Protein AF-A0A843YMY9-F1 (afdb_monomer_lite)

Secondary structure (DSSP, 8-state):
-------S------B-TTS-EEESS-EEEEE-S-EEE-TT--EEESS-EEEEESSEEEE-SEEEESS-EEEE-SEEEE-TT-EEEES-TT-TTS-EEEEEEEEEEEEESSEEEEEEEEEEEEEEEESSEEEEEEEEEEEEEEEEESTT-EEEEEEEEEEEEEEEEEEESS-EEEESSEEEEESSS-B-TTS-B-S-EEEEEEES-EEEESS-EEE-EEEEEEE--S-------S-------PPPHHHHTTSPPPPS---PPP-

Struc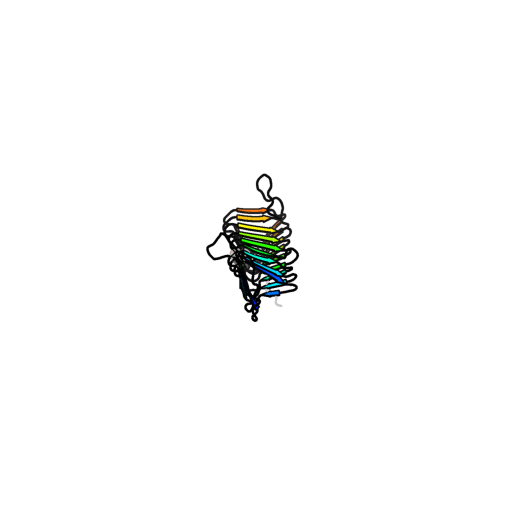ture (mmCIF, N/CA/C/O backbone):
data_AF-A0A843YMY9-F1
#
_entry.id   AF-A0A843YMY9-F1
#
loop_
_atom_site.group_PDB
_atom_site.id
_atom_site.type_symbol
_atom_site.label_atom_id
_atom_site.label_alt_id
_atom_site.label_comp_id
_atom_site.label_asym_id
_atom_site.label_entity_id
_atom_site.label_seq_id
_atom_site.pdbx_PDB_ins_code
_atom_site.Cartn_x
_atom_site.Cartn_y
_atom_site.Cartn_z
_atom_site.occupancy
_atom_site.B_iso_or_equiv
_atom_site.auth_seq_id
_atom_site.auth_comp_id
_atom_site.auth_asym_id
_atom_site.auth_atom_id
_atom_site.pdbx_PDB_model_num
ATOM 1 N N . MET A 1 1 ? 8.608 12.990 -56.773 1.00 38.66 1 MET A N 1
ATOM 2 C CA . MET A 1 1 ? 9.452 12.330 -55.754 1.00 38.66 1 MET A CA 1
ATOM 3 C C . MET A 1 1 ? 8.777 12.523 -54.405 1.00 38.66 1 MET A C 1
ATOM 5 O O . MET A 1 1 ? 8.625 13.659 -53.977 1.00 38.66 1 MET A O 1
ATOM 9 N N . ARG A 1 2 ? 8.245 11.454 -53.805 1.00 32.94 2 ARG A N 1
ATOM 10 C CA . ARG A 1 2 ? 7.581 11.507 -52.495 1.00 32.94 2 ARG A CA 1
ATOM 11 C C . ARG A 1 2 ? 8.643 11.351 -51.406 1.00 32.94 2 ARG A C 1
ATOM 13 O O . ARG A 1 2 ? 9.331 10.338 -51.383 1.00 32.94 2 ARG A O 1
ATOM 20 N N . HIS A 1 3 ? 8.766 12.352 -50.540 1.00 30.27 3 HIS A N 1
ATOM 21 C CA . HIS A 1 3 ? 9.520 12.253 -49.291 1.00 30.27 3 HIS A CA 1
ATOM 22 C C . HIS A 1 3 ? 8.844 11.221 -48.368 1.00 30.27 3 HIS A C 1
ATOM 24 O O . HIS A 1 3 ? 7.634 11.335 -48.153 1.00 30.27 3 HIS A O 1
ATOM 30 N N . PRO A 1 4 ? 9.569 10.248 -47.791 1.00 31.20 4 PRO A N 1
ATOM 31 C CA . PRO A 1 4 ? 9.046 9.466 -46.683 1.00 31.20 4 PRO A CA 1
ATOM 32 C C . PRO A 1 4 ? 9.066 10.339 -45.424 1.00 31.20 4 PRO A C 1
ATOM 34 O O . PRO A 1 4 ? 10.122 10.757 -44.956 1.00 31.20 4 PRO A O 1
ATOM 37 N N . GLN A 1 5 ? 7.883 10.644 -44.894 1.00 32.31 5 GLN A N 1
ATOM 38 C CA . GLN A 1 5 ? 7.718 11.200 -43.554 1.00 32.31 5 GLN A CA 1
ATOM 39 C C . GLN A 1 5 ? 8.015 10.097 -42.535 1.00 32.31 5 GLN A C 1
ATOM 41 O O . GLN A 1 5 ? 7.359 9.056 -42.537 1.00 32.31 5 GLN A O 1
ATOM 46 N N . ILE A 1 6 ? 9.009 10.316 -41.677 1.00 35.38 6 ILE A N 1
ATOM 47 C CA . ILE A 1 6 ? 9.280 9.448 -40.531 1.00 35.38 6 ILE A CA 1
ATOM 48 C C . ILE A 1 6 ? 8.332 9.885 -39.408 1.00 35.38 6 ILE A C 1
ATOM 50 O O . ILE A 1 6 ? 8.520 10.940 -38.807 1.00 35.38 6 ILE A O 1
ATOM 54 N N . SER A 1 7 ? 7.293 9.091 -39.139 1.00 29.67 7 SER A N 1
ATOM 55 C CA . SER A 1 7 ? 6.465 9.242 -37.936 1.00 29.67 7 SER A CA 1
ATOM 56 C C . SER A 1 7 ? 7.270 8.857 -36.686 1.00 29.67 7 SER A C 1
ATOM 58 O O . SER A 1 7 ? 7.851 7.769 -36.659 1.00 29.67 7 SER A O 1
ATOM 60 N N . PRO A 1 8 ? 7.287 9.675 -35.617 1.00 41.09 8 PRO A N 1
ATOM 61 C CA . PRO A 1 8 ? 7.957 9.318 -34.376 1.00 41.09 8 PRO A CA 1
ATOM 62 C C . PRO A 1 8 ? 7.009 8.478 -33.509 1.00 41.09 8 PRO A C 1
ATOM 64 O O . PRO A 1 8 ? 6.187 9.008 -32.769 1.00 41.09 8 PRO A O 1
ATOM 67 N N . THR A 1 9 ? 7.073 7.152 -33.626 1.00 40.56 9 THR A N 1
ATOM 68 C CA . THR A 1 9 ? 6.345 6.229 -32.720 1.00 40.56 9 THR A CA 1
ATOM 69 C C . THR A 1 9 ? 7.077 4.915 -32.449 1.00 40.56 9 THR A C 1
ATOM 71 O O . THR A 1 9 ? 6.509 4.007 -31.850 1.00 40.56 9 THR A O 1
ATOM 74 N N . LYS A 1 10 ? 8.348 4.784 -32.841 1.00 37.00 10 LYS A N 1
ATOM 75 C CA . LYS A 1 10 ? 9.094 3.539 -32.635 1.00 37.00 10 LYS A CA 1
ATOM 76 C C . LYS A 1 10 ? 9.887 3.590 -31.325 1.00 37.00 10 LYS A C 1
ATOM 78 O O . LYS A 1 10 ? 10.905 4.266 -31.243 1.00 37.00 10 LYS A O 1
ATOM 83 N N . LEU A 1 11 ? 9.384 2.872 -30.321 1.00 42.12 11 LEU A N 1
ATOM 84 C CA . LEU A 1 11 ? 10.071 2.515 -29.079 1.00 42.12 11 LEU A CA 1
ATOM 85 C C . LEU A 1 11 ? 11.316 1.675 -29.422 1.00 42.12 11 LEU A C 1
ATOM 87 O O . LEU A 1 11 ? 11.185 0.552 -29.910 1.00 42.12 11 LEU A O 1
ATOM 91 N N . SER A 1 12 ? 12.517 2.211 -29.213 1.00 43.19 12 SER A N 1
ATOM 92 C CA . SER A 1 12 ? 13.753 1.425 -29.198 1.00 43.19 12 SER A CA 1
ATOM 93 C C . SER A 1 12 ? 13.939 0.861 -27.789 1.00 43.19 12 SER A C 1
ATOM 95 O O . SER A 1 12 ? 14.360 1.579 -26.889 1.00 43.19 12 SER A O 1
ATOM 97 N N . ILE A 1 13 ? 13.579 -0.408 -27.577 1.00 47.00 13 ILE A N 1
ATOM 98 C CA . ILE A 1 13 ? 14.004 -1.149 -26.381 1.00 47.00 13 ILE A CA 1
ATOM 99 C C . ILE A 1 13 ? 15.426 -1.629 -26.668 1.00 47.00 13 ILE A C 1
ATOM 101 O O . ILE A 1 13 ? 15.623 -2.667 -27.298 1.00 47.00 13 ILE A O 1
ATOM 105 N N . GLU A 1 14 ? 16.421 -0.846 -26.269 1.00 44.31 14 GLU A N 1
ATOM 106 C CA . GLU A 1 14 ? 17.809 -1.300 -26.262 1.00 44.31 14 GLU A CA 1
ATOM 107 C C . GLU A 1 14 ? 18.055 -2.003 -24.929 1.00 44.31 14 GLU A C 1
ATOM 109 O O . GLU A 1 14 ? 18.177 -1.359 -23.892 1.00 44.31 14 GLU A O 1
ATOM 114 N N . ARG A 1 15 ? 18.076 -3.341 -24.939 1.00 45.94 15 ARG A N 1
ATOM 115 C CA . ARG A 1 15 ? 18.613 -4.102 -23.808 1.00 45.94 15 ARG A CA 1
ATOM 116 C C . ARG A 1 15 ? 20.125 -3.916 -23.828 1.00 45.94 15 ARG A C 1
ATOM 118 O O . ARG A 1 15 ? 20.801 -4.522 -24.663 1.00 45.94 15 ARG A O 1
ATOM 125 N N . LEU A 1 16 ? 20.636 -3.070 -22.942 1.00 52.75 16 LEU A N 1
ATOM 126 C CA . LEU A 1 16 ? 22.073 -2.889 -22.792 1.00 52.75 16 LEU A CA 1
ATOM 127 C C . LEU A 1 16 ? 22.685 -4.114 -22.077 1.00 52.75 16 LEU A C 1
ATOM 129 O O . LEU A 1 16 ? 21.979 -4.827 -21.354 1.00 52.75 16 LEU A O 1
ATOM 133 N N . PRO A 1 17 ? 23.979 -4.418 -22.300 1.00 45.84 17 PRO A N 1
ATOM 134 C CA . PRO A 1 17 ? 24.646 -5.598 -21.734 1.00 45.84 17 PRO A CA 1
ATOM 135 C C . PRO A 1 17 ? 24.668 -5.674 -20.197 1.00 45.84 17 PRO A C 1
ATOM 137 O O . PRO A 1 17 ? 25.047 -6.708 -19.656 1.00 45.84 17 PRO A O 1
ATOM 140 N N . ASP A 1 18 ? 24.267 -4.607 -19.509 1.00 57.84 18 ASP A N 1
ATOM 141 C CA . ASP A 1 18 ? 24.272 -4.438 -18.054 1.00 57.84 18 ASP A CA 1
ATOM 142 C C . ASP A 1 18 ? 22.884 -4.573 -17.397 1.00 57.84 18 ASP A C 1
ATOM 144 O O . ASP A 1 18 ? 22.768 -4.384 -16.194 1.00 57.84 18 ASP A O 1
ATOM 148 N N . GLY A 1 19 ? 21.832 -4.919 -18.152 1.00 64.19 19 GLY A N 1
ATOM 149 C CA . GLY A 1 19 ? 20.469 -5.007 -17.605 1.00 64.19 19 GLY A CA 1
ATOM 150 C C . GLY A 1 19 ? 19.714 -3.675 -17.590 1.00 64.19 19 GLY A C 1
ATOM 151 O O . GLY A 1 19 ? 18.630 -3.592 -17.014 1.00 64.19 19 GLY A O 1
ATOM 152 N N . THR A 1 20 ? 20.240 -2.647 -18.259 1.00 74.81 20 THR A N 1
ATOM 153 C CA . THR A 1 20 ? 19.557 -1.361 -18.410 1.00 74.81 20 THR A CA 1
ATOM 154 C C . THR A 1 20 ? 18.494 -1.413 -19.512 1.00 74.81 20 THR A C 1
ATOM 156 O O . THR A 1 20 ? 18.747 -1.857 -20.636 1.00 74.81 20 THR A O 1
ATOM 159 N N . ILE A 1 21 ? 17.300 -0.908 -19.196 1.00 78.25 21 ILE A N 1
ATOM 160 C CA . ILE A 1 21 ? 16.205 -0.628 -20.126 1.00 78.25 21 ILE A CA 1
ATOM 161 C C . ILE A 1 21 ? 15.857 0.858 -19.998 1.00 78.25 21 ILE A C 1
ATOM 163 O O . ILE A 1 21 ? 15.358 1.302 -18.963 1.00 78.25 21 ILE A O 1
ATOM 167 N N . VAL A 1 22 ? 16.085 1.625 -21.067 1.00 76.44 22 VAL A N 1
ATOM 168 C CA . VAL A 1 22 ? 15.730 3.051 -21.136 1.00 76.44 22 VAL A CA 1
ATOM 169 C C . VAL A 1 22 ? 14.620 3.261 -22.155 1.00 76.44 22 VAL A C 1
ATOM 171 O O . VAL A 1 22 ? 14.787 2.996 -23.344 1.00 76.44 22 VAL A O 1
ATOM 174 N N . ALA A 1 23 ? 13.490 3.795 -21.703 1.00 78.19 23 ALA A N 1
ATOM 175 C CA . ALA A 1 23 ? 12.418 4.254 -22.566 1.00 78.19 23 ALA A CA 1
ATOM 176 C C . ALA A 1 23 ? 12.403 5.786 -22.624 1.00 78.19 23 ALA A C 1
ATOM 178 O O . ALA A 1 23 ? 12.085 6.466 -21.648 1.00 78.19 23 ALA A O 1
ATOM 179 N N . GLY A 1 24 ? 12.667 6.344 -23.812 1.00 77.25 24 GLY A N 1
ATOM 180 C CA . GLY A 1 24 ? 12.707 7.798 -24.025 1.00 77.25 24 GLY A CA 1
ATOM 181 C C . GLY A 1 24 ? 11.391 8.535 -23.728 1.00 77.25 24 GLY A C 1
ATOM 182 O O . GLY A 1 24 ? 11.395 9.761 -23.620 1.00 77.25 24 GLY A O 1
ATOM 183 N N . ARG A 1 25 ? 10.273 7.807 -23.575 1.00 86.75 25 ARG A N 1
ATOM 184 C CA . ARG A 1 25 ? 8.968 8.344 -23.164 1.00 86.75 25 ARG A CA 1
ATOM 185 C C . ARG A 1 25 ? 8.199 7.358 -22.285 1.00 86.75 25 ARG A C 1
ATOM 187 O O . ARG A 1 25 ? 8.191 7.527 -21.076 1.00 86.75 25 ARG A O 1
ATOM 194 N N . ASP A 1 26 ? 7.580 6.337 -22.872 1.00 91.00 26 ASP A N 1
ATOM 195 C CA . ASP A 1 26 ? 6.834 5.315 -22.130 1.00 91.00 26 ASP A CA 1
ATOM 196 C C . ASP A 1 26 ? 7.543 3.962 -22.244 1.00 91.00 26 ASP A C 1
ATOM 198 O O . ASP A 1 26 ? 7.914 3.562 -23.348 1.00 91.00 26 ASP A O 1
ATOM 202 N N . GLY A 1 27 ? 7.724 3.264 -21.126 1.00 90.88 27 GLY A N 1
ATOM 203 C CA . GLY A 1 27 ? 8.271 1.913 -21.063 1.00 90.88 27 GLY A CA 1
ATOM 204 C C . GLY A 1 27 ? 7.168 0.889 -20.822 1.00 90.88 27 GLY A C 1
ATOM 205 O O . GLY A 1 27 ? 6.363 1.042 -19.906 1.00 90.88 27 GLY A O 1
ATOM 206 N N . ASN A 1 28 ? 7.135 -0.171 -21.625 1.00 92.19 28 ASN A N 1
ATOM 207 C CA . ASN A 1 28 ? 6.291 -1.336 -21.386 1.00 92.19 28 ASN A CA 1
ATOM 208 C C . ASN A 1 28 ? 7.172 -2.586 -21.420 1.00 92.19 28 ASN A C 1
ATOM 210 O O . ASN A 1 28 ? 7.826 -2.855 -22.427 1.00 92.19 28 ASN A O 1
ATOM 214 N N . ILE A 1 29 ? 7.218 -3.304 -20.303 1.00 91.50 29 ILE A N 1
ATOM 215 C CA . ILE A 1 29 ? 8.040 -4.493 -20.109 1.00 91.50 29 ILE A CA 1
ATOM 216 C C . ILE A 1 29 ? 7.110 -5.618 -19.669 1.00 91.50 29 ILE A C 1
ATOM 218 O O . ILE A 1 29 ? 6.355 -5.468 -18.708 1.00 91.50 29 ILE A O 1
ATOM 222 N N . SER A 1 30 ? 7.176 -6.746 -20.371 1.00 92.62 30 SER A N 1
ATOM 223 C CA . SER A 1 30 ? 6.452 -7.966 -20.031 1.00 92.62 30 SER A CA 1
ATOM 224 C C . SER A 1 30 ? 7.442 -9.120 -19.938 1.00 92.62 30 SER A C 1
ATOM 226 O O . SER A 1 30 ? 8.191 -9.383 -20.880 1.00 92.62 30 SER A O 1
ATOM 228 N N . LEU A 1 31 ? 7.463 -9.769 -18.780 1.00 90.38 31 LEU A N 1
ATOM 229 C CA . LEU A 1 31 ? 8.342 -10.873 -18.428 1.00 90.38 31 LEU A CA 1
ATOM 230 C C . LEU A 1 31 ? 7.496 -12.114 -18.131 1.00 90.38 31 LEU A C 1
ATOM 232 O O . LEU A 1 31 ? 6.321 -12.016 -17.778 1.00 90.38 31 LEU A O 1
ATOM 236 N N . GLN A 1 32 ? 8.099 -13.284 -18.300 1.00 90.75 32 GLN A N 1
ATOM 237 C CA . GLN A 1 32 ? 7.503 -14.557 -17.907 1.00 90.75 32 GLN A CA 1
ATOM 238 C C . GLN A 1 32 ? 8.244 -15.091 -16.689 1.00 90.75 32 GLN A C 1
ATOM 240 O O . GLN A 1 32 ? 9.467 -14.970 -16.622 1.00 90.75 32 GLN A O 1
ATOM 245 N N . GLY A 1 33 ? 7.514 -15.729 -15.784 1.00 93.00 33 GLY A N 1
ATOM 246 C CA . GLY A 1 33 ? 8.065 -16.284 -14.557 1.00 93.00 33 GLY A CA 1
ATOM 247 C C . GLY A 1 33 ? 8.115 -15.282 -13.407 1.00 93.00 33 GLY A C 1
ATOM 248 O O . GLY A 1 33 ? 7.453 -14.236 -13.417 1.00 93.00 33 GLY A O 1
ATOM 249 N N . ASP A 1 34 ? 8.934 -15.616 -12.418 1.00 93.38 34 ASP A N 1
ATOM 250 C CA . ASP A 1 34 ? 9.345 -14.696 -11.367 1.00 93.38 34 ASP A CA 1
ATOM 251 C C . ASP A 1 34 ? 10.377 -13.692 -11.905 1.00 93.38 34 ASP A C 1
ATOM 253 O O . ASP A 1 34 ? 11.209 -14.019 -12.757 1.00 93.38 34 ASP A O 1
ATOM 257 N N . TYR A 1 35 ? 10.362 -12.470 -11.376 1.00 94.69 35 TYR A N 1
ATOM 258 C CA . TYR A 1 35 ? 11.360 -11.448 -11.682 1.00 94.69 35 TYR A CA 1
ATOM 259 C C . TYR A 1 35 ? 11.786 -10.705 -10.417 1.00 94.69 35 TYR A C 1
ATOM 261 O O . TYR A 1 35 ? 10.947 -10.227 -9.653 1.00 94.69 35 TYR A O 1
ATOM 269 N N . THR A 1 36 ? 13.097 -10.567 -10.231 1.00 94.88 36 THR A N 1
ATOM 270 C CA . THR A 1 36 ? 13.681 -9.732 -9.180 1.00 94.88 36 THR A CA 1
ATOM 271 C C . THR A 1 36 ? 14.227 -8.457 -9.804 1.00 94.88 36 THR A C 1
ATOM 273 O O . THR A 1 36 ? 15.133 -8.513 -10.634 1.00 94.88 36 THR A O 1
ATOM 276 N N . TYR A 1 37 ? 13.682 -7.317 -9.391 1.00 93.62 37 TYR A N 1
ATOM 277 C CA . TYR A 1 37 ? 14.242 -6.005 -9.674 1.00 93.62 37 TYR A CA 1
ATOM 278 C C . TYR A 1 37 ? 15.119 -5.574 -8.495 1.00 93.62 37 TYR A C 1
ATOM 280 O O . TYR A 1 37 ? 14.628 -5.362 -7.384 1.00 93.62 37 TYR A O 1
ATOM 288 N N . ASP A 1 38 ? 16.418 -5.457 -8.747 1.00 91.81 38 ASP A N 1
ATOM 289 C CA . ASP A 1 38 ? 17.425 -5.018 -7.781 1.00 91.81 38 ASP A CA 1
ATOM 290 C C . ASP A 1 38 ? 18.170 -3.767 -8.277 1.00 91.81 38 ASP A C 1
ATOM 292 O O . ASP A 1 38 ? 17.935 -3.280 -9.380 1.00 91.81 38 ASP A O 1
ATOM 296 N N . ALA A 1 39 ? 19.095 -3.243 -7.470 1.00 86.06 39 ALA A N 1
ATOM 297 C CA . ALA A 1 39 ? 19.843 -2.027 -7.795 1.00 86.06 39 ALA A CA 1
ATOM 298 C C . ALA A 1 39 ? 20.806 -2.177 -8.991 1.00 86.06 39 ALA A C 1
ATOM 300 O O . ALA A 1 39 ? 21.299 -1.173 -9.502 1.00 86.06 39 ALA A O 1
ATOM 301 N N . GLY A 1 40 ? 21.099 -3.408 -9.423 1.00 82.81 40 GLY A N 1
ATOM 302 C CA . GLY A 1 40 ? 21.858 -3.687 -10.641 1.00 82.81 40 GLY A CA 1
ATOM 303 C C . GLY A 1 40 ? 21.007 -3.594 -11.908 1.00 82.81 40 GLY A C 1
ATOM 304 O O . GLY A 1 40 ? 21.559 -3.482 -12.997 1.00 82.81 40 GLY A O 1
ATOM 305 N N . ASN A 1 41 ? 19.678 -3.599 -11.780 1.00 81.56 41 ASN A N 1
ATOM 306 C CA . ASN A 1 41 ? 18.756 -3.385 -12.885 1.00 81.56 41 ASN A CA 1
ATOM 307 C C . ASN A 1 41 ? 18.386 -1.896 -12.956 1.00 81.56 41 ASN A C 1
ATOM 309 O O . ASN A 1 41 ? 17.846 -1.337 -12.005 1.00 81.56 41 ASN A O 1
ATOM 313 N N . GLN A 1 42 ? 18.619 -1.247 -14.098 1.00 81.25 42 GLN A N 1
ATOM 314 C CA . GLN A 1 42 ? 18.093 0.097 -14.347 1.00 81.25 42 GLN A CA 1
ATOM 315 C C . GLN A 1 42 ? 16.933 0.038 -15.332 1.00 81.25 42 GLN A C 1
ATOM 317 O O . GLN A 1 42 ? 17.137 -0.095 -16.535 1.00 81.25 42 GLN A O 1
ATOM 322 N N . ILE A 1 43 ? 15.707 0.197 -14.837 1.00 84.38 43 ILE A N 1
ATOM 323 C CA . ILE A 1 43 ? 14.540 0.431 -15.691 1.00 84.38 43 ILE A CA 1
ATOM 324 C C . ILE A 1 43 ? 14.151 1.898 -15.559 1.00 84.38 43 ILE A C 1
ATOM 326 O O . ILE A 1 43 ? 13.745 2.348 -14.492 1.00 84.38 43 ILE A O 1
ATOM 330 N N . THR A 1 44 ? 14.254 2.648 -16.653 1.00 76.12 44 THR A N 1
ATOM 331 C CA . THR A 1 44 ? 13.890 4.068 -16.685 1.00 76.12 44 THR A CA 1
ATOM 332 C C . THR A 1 44 ? 12.867 4.340 -17.779 1.00 76.12 44 THR A C 1
ATOM 334 O O . THR A 1 44 ? 12.994 3.882 -18.916 1.00 76.12 44 THR A O 1
ATOM 337 N N . ALA A 1 45 ? 11.836 5.111 -17.439 1.00 83.38 45 ALA A N 1
ATOM 338 C CA . ALA A 1 45 ? 10.906 5.687 -18.399 1.00 83.38 45 ALA A CA 1
ATOM 339 C C . ALA A 1 45 ? 10.716 7.172 -18.082 1.00 83.38 45 ALA A C 1
ATOM 341 O O . ALA A 1 45 ? 10.373 7.536 -16.957 1.00 83.38 45 ALA A O 1
ATOM 342 N N . ASN A 1 46 ? 10.897 8.029 -19.088 1.00 83.06 46 ASN A N 1
ATOM 343 C CA . ASN A 1 46 ? 10.786 9.485 -18.919 1.00 83.06 46 ASN A CA 1
ATOM 344 C C . ASN A 1 46 ? 9.347 9.975 -18.670 1.00 83.06 46 ASN A C 1
ATOM 346 O O . ASN A 1 46 ? 9.130 11.159 -18.421 1.00 83.06 46 ASN A O 1
ATOM 350 N N . ARG A 1 47 ? 8.351 9.091 -18.781 1.00 90.75 47 ARG A N 1
ATOM 351 C CA . ARG A 1 47 ? 6.944 9.356 -18.488 1.00 90.75 47 ARG A CA 1
ATOM 352 C C . ARG A 1 47 ? 6.304 8.144 -17.819 1.00 90.75 47 ARG A C 1
ATOM 354 O O . ARG A 1 47 ? 6.370 8.042 -16.604 1.00 90.75 47 ARG A O 1
ATOM 361 N N . ASN A 1 48 ? 5.694 7.224 -18.561 1.00 94.81 48 ASN A N 1
ATOM 362 C CA . ASN A 1 48 ? 4.970 6.111 -17.945 1.00 94.81 48 ASN A CA 1
ATOM 363 C C . ASN A 1 48 ? 5.778 4.816 -17.993 1.00 94.81 48 ASN A C 1
ATOM 365 O O . ASN A 1 48 ? 6.356 4.502 -19.029 1.00 94.81 48 ASN A O 1
ATOM 369 N N . LEU A 1 49 ? 5.759 4.037 -16.914 1.00 95.25 49 LEU A N 1
ATOM 370 C CA . LEU A 1 49 ? 6.321 2.690 -16.878 1.00 95.25 49 LEU A CA 1
ATOM 371 C C . LEU A 1 49 ? 5.224 1.671 -16.583 1.00 95.25 49 LEU A C 1
ATOM 373 O O . LEU A 1 49 ? 4.452 1.817 -15.640 1.00 95.25 49 LEU A O 1
ATOM 377 N N . THR A 1 50 ? 5.177 0.608 -17.373 1.00 96.75 50 THR A N 1
ATOM 378 C CA . THR A 1 50 ? 4.435 -0.608 -17.055 1.00 96.75 50 THR A CA 1
ATOM 379 C C . THR A 1 50 ? 5.406 -1.775 -16.997 1.00 96.75 50 THR A C 1
ATOM 381 O O . THR A 1 50 ? 6.014 -2.112 -18.012 1.00 96.75 50 THR A O 1
ATOM 384 N N . LEU A 1 51 ? 5.528 -2.397 -15.827 1.00 95.88 51 LEU A N 1
ATOM 385 C CA . LEU A 1 51 ? 6.293 -3.621 -15.612 1.00 95.88 51 LEU A CA 1
ATOM 386 C C . LEU A 1 51 ? 5.320 -4.749 -15.277 1.00 95.88 51 LEU A C 1
ATOM 388 O O . LEU A 1 51 ? 4.586 -4.678 -14.295 1.00 95.88 51 LEU A O 1
ATOM 392 N N . SER A 1 52 ? 5.286 -5.771 -16.122 1.00 95.94 52 SER A N 1
ATOM 393 C CA . SER A 1 52 ? 4.410 -6.927 -15.951 1.00 95.94 52 SER A CA 1
ATOM 394 C C . SER A 1 52 ? 5.228 -8.207 -15.893 1.00 95.94 52 SER A C 1
ATOM 396 O O . SER A 1 52 ? 6.106 -8.405 -16.730 1.00 95.94 52 SER A O 1
ATOM 398 N N . THR A 1 53 ? 4.913 -9.088 -14.953 1.00 93.94 53 THR A N 1
ATOM 399 C CA . THR A 1 53 ? 5.443 -10.453 -14.894 1.00 93.94 53 THR A CA 1
ATOM 400 C C . THR A 1 53 ? 4.300 -11.443 -14.692 1.00 93.94 53 THR A C 1
ATOM 402 O O . THR A 1 53 ? 3.246 -11.058 -14.185 1.00 93.94 53 THR A O 1
ATOM 405 N N . THR A 1 54 ? 4.446 -12.694 -15.129 1.00 93.56 54 THR A N 1
ATOM 406 C CA . THR A 1 54 ? 3.355 -13.678 -14.987 1.00 93.56 54 THR A CA 1
ATOM 407 C C . THR A 1 54 ? 3.244 -14.238 -13.572 1.00 93.56 54 THR A C 1
ATOM 409 O O . THR A 1 54 ? 2.128 -14.530 -13.157 1.00 93.56 54 THR A O 1
ATOM 412 N N . ASP A 1 55 ? 4.361 -14.333 -12.837 1.00 96.62 55 ASP A N 1
ATOM 413 C CA . ASP A 1 55 ? 4.402 -14.873 -11.472 1.00 96.62 55 ASP A CA 1
ATOM 414 C C . ASP A 1 55 ? 4.762 -13.778 -10.449 1.00 96.62 55 ASP A C 1
ATOM 416 O O . ASP A 1 55 ? 4.059 -12.768 -10.371 1.00 96.62 55 ASP A O 1
ATOM 420 N N . THR A 1 56 ? 5.805 -13.942 -9.631 1.00 98.19 56 THR A N 1
ATOM 421 C CA . THR A 1 56 ? 6.144 -12.996 -8.556 1.00 98.19 56 THR A CA 1
ATOM 422 C C . THR A 1 56 ? 7.090 -11.900 -9.038 1.00 98.19 56 THR A C 1
ATOM 424 O O . THR A 1 56 ? 8.173 -12.184 -9.545 1.00 98.19 56 THR A O 1
ATOM 427 N N . LEU A 1 57 ? 6.736 -10.635 -8.803 1.00 98.31 57 LEU A N 1
ATOM 428 C CA . LEU A 1 57 ? 7.681 -9.520 -8.866 1.00 98.31 57 LEU A CA 1
ATOM 429 C C . LEU A 1 57 ? 8.259 -9.264 -7.472 1.00 98.31 57 LEU A C 1
ATOM 431 O O . LEU A 1 57 ? 7.517 -8.900 -6.562 1.00 98.31 57 LEU A O 1
ATOM 435 N N . THR A 1 58 ? 9.575 -9.379 -7.322 1.00 98.44 58 THR A N 1
ATOM 436 C CA . THR A 1 58 ? 10.292 -8.982 -6.104 1.00 98.44 58 THR A CA 1
ATOM 437 C C . THR A 1 58 ? 11.089 -7.712 -6.372 1.00 98.44 58 THR A C 1
ATOM 439 O O . THR A 1 58 ? 12.036 -7.726 -7.147 1.00 98.44 58 THR A O 1
ATOM 442 N N . ASN A 1 59 ? 10.715 -6.611 -5.730 1.00 98.12 59 ASN A N 1
ATOM 443 C CA . ASN A 1 59 ? 11.453 -5.356 -5.754 1.00 98.12 59 ASN A CA 1
ATOM 444 C C . ASN A 1 59 ? 12.338 -5.246 -4.507 1.00 98.12 59 ASN A C 1
ATOM 446 O O . ASN A 1 59 ? 11.834 -5.294 -3.383 1.00 98.12 59 ASN A O 1
ATOM 450 N N . THR A 1 60 ? 13.644 -5.069 -4.700 1.00 97.75 60 THR A N 1
ATOM 451 C CA . THR A 1 60 ? 14.619 -4.823 -3.624 1.00 97.75 60 THR A CA 1
ATOM 452 C C . THR A 1 60 ? 15.359 -3.493 -3.793 1.00 97.75 60 THR A C 1
ATOM 454 O O . THR A 1 60 ? 16.400 -3.292 -3.170 1.00 97.75 60 THR A O 1
ATOM 457 N N . ALA A 1 61 ? 14.872 -2.608 -4.666 1.00 95.88 61 ALA A N 1
ATOM 458 C CA . ALA A 1 61 ? 15.477 -1.312 -4.969 1.00 95.88 61 ALA A CA 1
ATOM 459 C C . ALA A 1 61 ? 14.398 -0.244 -5.233 1.00 95.88 61 ALA A C 1
ATOM 461 O O . ALA A 1 61 ? 13.227 -0.434 -4.913 1.00 95.88 61 ALA A O 1
ATOM 462 N N . THR A 1 62 ? 14.783 0.898 -5.802 1.00 95.00 62 THR A N 1
ATOM 463 C CA . THR A 1 62 ? 13.838 1.935 -6.236 1.00 95.00 62 THR A CA 1
ATOM 464 C C . THR A 1 62 ? 13.373 1.653 -7.666 1.00 95.00 62 THR A C 1
ATOM 466 O O . THR A 1 62 ? 14.112 1.862 -8.632 1.00 95.00 62 THR A O 1
ATOM 469 N N . LEU A 1 63 ? 12.136 1.180 -7.808 1.00 94.94 63 LEU A N 1
ATOM 470 C CA . LEU A 1 63 ? 11.421 1.065 -9.075 1.00 94.94 63 LEU A CA 1
ATOM 471 C C . LEU A 1 63 ? 10.549 2.311 -9.252 1.00 94.94 63 LEU A C 1
ATOM 473 O O . LEU A 1 63 ? 9.547 2.472 -8.553 1.00 94.94 63 LEU A O 1
ATOM 477 N N . ALA A 1 64 ? 10.923 3.195 -10.180 1.00 92.50 64 ALA A N 1
ATOM 478 C CA . ALA A 1 64 ? 10.270 4.493 -10.326 1.00 92.50 64 ALA A CA 1
ATOM 479 C C . ALA A 1 64 ? 9.946 4.883 -11.774 1.00 92.50 64 ALA A C 1
ATOM 481 O O . ALA A 1 64 ? 10.604 4.456 -12.723 1.00 92.50 64 ALA A O 1
ATOM 482 N N . ALA A 1 65 ? 8.940 5.747 -11.932 1.00 93.00 65 ALA A N 1
ATOM 483 C CA . ALA A 1 65 ? 8.603 6.406 -13.194 1.00 93.00 65 ALA A CA 1
ATOM 484 C C . ALA A 1 65 ? 8.335 7.900 -12.974 1.00 93.00 65 ALA A C 1
ATOM 486 O O . ALA A 1 65 ? 7.684 8.269 -12.001 1.00 93.00 65 ALA A O 1
ATOM 487 N N . ALA A 1 66 ? 8.773 8.760 -13.899 1.00 91.81 66 ALA A N 1
ATOM 488 C CA . ALA A 1 66 ? 8.569 10.209 -13.772 1.00 91.81 66 ALA A CA 1
ATOM 489 C C . ALA A 1 66 ? 7.086 10.631 -13.879 1.00 91.81 66 ALA A C 1
ATOM 491 O O . ALA A 1 66 ? 6.693 11.668 -13.357 1.00 91.81 66 ALA A O 1
ATOM 492 N N . GLY A 1 67 ? 6.274 9.845 -14.587 1.00 94.56 67 GLY A N 1
ATOM 493 C CA . GLY A 1 67 ? 4.828 9.989 -14.742 1.00 94.56 67 GLY A CA 1
ATOM 494 C C . GLY A 1 67 ? 4.090 8.925 -13.936 1.00 94.56 67 GLY A C 1
ATOM 495 O O . GLY A 1 67 ? 4.151 8.941 -12.717 1.00 94.56 67 GLY A O 1
ATOM 496 N N . ASN A 1 68 ? 3.376 8.009 -14.596 1.00 96.44 68 ASN A N 1
ATOM 497 C CA . ASN A 1 68 ? 2.655 6.922 -13.921 1.00 96.44 68 ASN A CA 1
ATOM 498 C C . ASN A 1 68 ? 3.469 5.623 -13.907 1.00 96.44 68 ASN A C 1
ATOM 500 O O . ASN A 1 68 ? 4.103 5.273 -14.905 1.00 96.44 68 ASN A O 1
ATOM 504 N N . LEU A 1 69 ? 3.374 4.865 -12.815 1.00 97.69 69 LEU A N 1
ATOM 505 C CA . LEU A 1 69 ? 3.936 3.522 -12.693 1.00 97.69 69 LEU A CA 1
ATOM 506 C C . LEU A 1 69 ? 2.809 2.499 -12.559 1.00 97.69 69 LEU A C 1
ATOM 508 O O . LEU A 1 69 ? 1.898 2.653 -11.752 1.00 97.69 69 LEU A O 1
ATOM 512 N N . THR A 1 70 ? 2.868 1.430 -13.344 1.00 98.62 70 THR A N 1
ATOM 513 C CA . THR A 1 70 ? 1.981 0.273 -13.213 1.00 98.62 70 THR A CA 1
ATOM 514 C C . THR A 1 70 ? 2.798 -1.002 -13.086 1.00 98.62 70 THR A C 1
ATOM 516 O O . THR A 1 70 ? 3.633 -1.303 -13.938 1.00 98.62 70 THR A O 1
ATOM 519 N N . VAL A 1 71 ? 2.521 -1.764 -12.037 1.00 98.56 71 VAL A N 1
ATOM 520 C CA . VAL A 1 71 ? 3.075 -3.089 -11.776 1.00 98.56 71 VAL A CA 1
ATOM 521 C C . VAL A 1 71 ? 1.952 -4.113 -11.896 1.00 98.56 71 VAL A C 1
ATOM 523 O O . VAL A 1 71 ? 0.924 -3.966 -11.237 1.00 98.56 71 VAL A O 1
ATOM 526 N N . ASN A 1 72 ? 2.149 -5.153 -12.706 1.00 98.62 72 ASN A N 1
ATOM 527 C CA . ASN A 1 72 ? 1.239 -6.299 -12.790 1.00 98.62 72 ASN A CA 1
ATOM 528 C C . ASN A 1 72 ? 2.011 -7.591 -12.514 1.00 98.62 72 ASN A C 1
ATOM 530 O O . ASN A 1 72 ? 3.018 -7.855 -13.169 1.00 98.62 72 ASN A O 1
ATOM 534 N N . ALA A 1 73 ? 1.544 -8.398 -11.572 1.00 98.38 73 ALA A N 1
ATOM 535 C CA . ALA A 1 73 ? 2.155 -9.680 -11.236 1.00 98.38 73 ALA A CA 1
ATOM 536 C C . ALA A 1 73 ? 1.109 -10.619 -10.623 1.00 98.38 73 ALA A C 1
ATOM 538 O O . ALA A 1 73 ? 0.051 -10.161 -10.195 1.00 98.38 73 ALA A O 1
ATOM 539 N N . ALA A 1 74 ? 1.385 -11.920 -10.529 1.00 98.25 74 ALA A N 1
ATOM 540 C CA . ALA A 1 74 ? 0.577 -12.798 -9.682 1.00 98.25 74 ALA A CA 1
ATOM 541 C C . ALA A 1 74 ? 0.773 -12.451 -8.199 1.00 98.25 74 ALA A C 1
ATOM 543 O O . ALA A 1 74 ? -0.191 -12.438 -7.439 1.00 98.25 74 ALA A O 1
ATOM 544 N N . ASN A 1 75 ? 2.008 -12.126 -7.804 1.00 98.81 75 ASN A N 1
ATOM 545 C CA . ASN A 1 75 ? 2.353 -11.626 -6.474 1.00 98.81 75 ASN A CA 1
ATOM 546 C C . ASN A 1 75 ? 3.347 -10.468 -6.588 1.00 98.81 75 ASN A C 1
ATOM 548 O O . ASN A 1 75 ? 4.207 -10.470 -7.466 1.00 98.81 75 ASN A O 1
ATOM 552 N N . VAL A 1 76 ? 3.279 -9.507 -5.670 1.00 98.88 76 VAL A N 1
ATOM 553 C CA . VAL A 1 76 ? 4.251 -8.412 -5.575 1.00 98.88 76 VAL A CA 1
ATOM 554 C C . VAL A 1 76 ? 4.861 -8.402 -4.184 1.00 98.88 76 VAL A C 1
ATOM 556 O O . VAL A 1 76 ? 4.148 -8.339 -3.185 1.00 98.88 76 VAL A O 1
ATOM 559 N N . VAL A 1 77 ? 6.187 -8.428 -4.124 1.00 98.94 77 VAL A N 1
ATOM 560 C CA . VAL A 1 77 ? 6.967 -8.254 -2.902 1.00 98.94 77 VAL A CA 1
ATOM 561 C C . VAL A 1 77 ? 7.770 -6.971 -3.039 1.00 98.94 77 VAL A C 1
ATOM 563 O O . VAL A 1 77 ? 8.629 -6.870 -3.908 1.00 98.94 77 VAL A O 1
ATOM 566 N N . ASN A 1 78 ? 7.507 -5.996 -2.176 1.00 98.81 78 ASN A N 1
ATOM 567 C CA . ASN A 1 78 ? 8.336 -4.807 -2.029 1.00 98.81 78 ASN A CA 1
ATOM 568 C C . ASN A 1 78 ? 9.128 -4.926 -0.726 1.00 98.81 78 ASN A C 1
ATOM 570 O O . ASN A 1 78 ? 8.558 -4.812 0.364 1.00 98.81 78 ASN A O 1
ATOM 574 N N . ALA A 1 79 ? 10.417 -5.244 -0.837 1.00 98.81 79 ALA A N 1
ATOM 575 C CA . ALA A 1 79 ? 11.265 -5.556 0.306 1.00 98.81 79 ALA A CA 1
ATOM 576 C C . ALA A 1 79 ? 11.525 -4.328 1.194 1.00 98.81 79 ALA A C 1
ATOM 578 O O . ALA A 1 79 ? 11.338 -3.184 0.786 1.00 98.81 79 ALA A O 1
ATOM 579 N N . ALA A 1 80 ? 11.988 -4.562 2.423 1.00 98.50 80 ALA A N 1
ATOM 580 C CA . ALA A 1 80 ? 12.406 -3.476 3.305 1.00 98.50 80 ALA A CA 1
ATOM 581 C C . ALA A 1 80 ? 13.524 -2.644 2.648 1.00 98.50 80 ALA A C 1
ATOM 583 O O . ALA A 1 80 ? 14.486 -3.201 2.121 1.00 98.50 80 ALA A O 1
ATOM 584 N N . GLY A 1 81 ? 13.384 -1.316 2.678 1.00 97.62 81 GLY A N 1
ATOM 585 C CA . GLY A 1 81 ? 14.302 -0.384 2.011 1.00 97.62 81 GLY A CA 1
ATOM 586 C C . GLY A 1 81 ? 14.118 -0.257 0.493 1.00 97.62 81 GLY A C 1
ATOM 587 O O . GLY A 1 81 ? 14.882 0.472 -0.132 1.00 97.62 81 GLY A O 1
ATOM 588 N N . ALA A 1 82 ? 13.136 -0.946 -0.095 1.00 98.25 82 ALA A N 1
ATOM 589 C CA . ALA A 1 82 ? 12.779 -0.822 -1.503 1.00 98.25 82 ALA A CA 1
ATOM 590 C C . ALA A 1 82 ? 11.593 0.136 -1.698 1.00 98.25 82 ALA A C 1
ATOM 592 O O . ALA A 1 82 ? 10.679 0.194 -0.868 1.00 98.25 82 ALA A O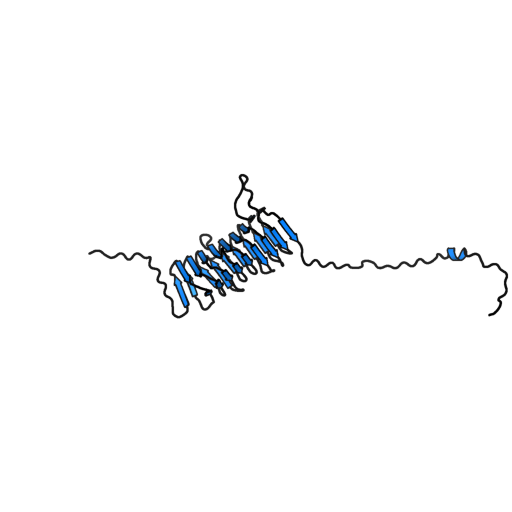 1
ATOM 593 N N . ASP A 1 83 ? 11.586 0.834 -2.832 1.00 97.56 83 ASP A N 1
ATOM 594 C CA . ASP A 1 83 ? 10.563 1.818 -3.176 1.00 97.56 83 ASP A CA 1
ATOM 595 C C . ASP A 1 83 ? 9.881 1.450 -4.495 1.00 97.56 83 ASP A C 1
ATOM 597 O O . ASP A 1 83 ? 10.545 1.139 -5.485 1.00 97.56 83 ASP A O 1
ATOM 601 N N . ILE A 1 84 ? 8.554 1.542 -4.527 1.00 98.12 84 ILE A N 1
ATOM 602 C CA . ILE A 1 84 ? 7.755 1.568 -5.757 1.00 98.12 84 ILE A CA 1
ATOM 603 C C . ILE A 1 84 ? 7.112 2.950 -5.823 1.00 98.12 84 ILE A C 1
ATOM 605 O O . ILE A 1 84 ? 6.172 3.237 -5.080 1.00 98.12 84 ILE A O 1
ATOM 609 N N . ALA A 1 85 ? 7.629 3.811 -6.694 1.00 96.06 85 ALA A N 1
ATOM 610 C CA . ALA A 1 85 ? 7.302 5.232 -6.685 1.00 96.06 85 ALA A CA 1
ATOM 611 C C . ALA A 1 85 ? 6.912 5.753 -8.070 1.00 96.06 85 ALA A C 1
ATOM 613 O O . ALA A 1 85 ? 7.360 5.254 -9.103 1.00 96.06 85 ALA A O 1
ATOM 614 N N . SER A 1 86 ? 6.096 6.800 -8.116 1.00 96.00 86 SER A N 1
ATOM 615 C CA . SER A 1 86 ? 5.846 7.510 -9.367 1.00 96.00 86 SER A CA 1
ATOM 616 C C . SER A 1 86 ? 5.611 8.996 -9.169 1.00 96.00 86 SER A C 1
ATOM 618 O O . SER A 1 86 ? 5.245 9.449 -8.085 1.00 96.00 86 SER A O 1
ATOM 620 N N . GLY A 1 87 ? 5.788 9.736 -10.259 1.00 92.06 87 GLY A N 1
ATOM 621 C CA . GLY A 1 87 ? 5.578 11.172 -10.311 1.00 92.06 87 GLY A CA 1
ATOM 622 C C . GLY A 1 87 ? 6.836 11.962 -9.989 1.00 92.06 87 GLY A C 1
ATOM 623 O O . GLY A 1 87 ? 7.843 11.437 -9.512 1.00 92.06 87 GLY A O 1
ATOM 624 N N . ASN A 1 88 ? 6.752 13.262 -10.249 1.00 88.50 88 ASN A N 1
ATOM 625 C CA . ASN A 1 88 ? 7.768 14.218 -9.843 1.00 88.50 88 ASN A CA 1
ATOM 626 C C . ASN A 1 88 ? 7.274 14.985 -8.612 1.00 88.50 88 ASN A C 1
ATOM 628 O O . ASN A 1 88 ? 6.120 15.427 -8.602 1.00 88.50 88 ASN A O 1
ATOM 632 N N . PRO A 1 89 ? 8.127 15.208 -7.599 1.00 81.31 89 PRO A N 1
ATOM 633 C CA . PRO A 1 89 ? 7.768 16.037 -6.457 1.00 81.31 89 PRO A CA 1
ATOM 634 C C . PRO A 1 89 ? 7.203 17.396 -6.899 1.00 81.31 89 PRO A C 1
ATOM 636 O O . PRO A 1 89 ? 7.839 18.126 -7.658 1.00 81.31 89 PRO A O 1
ATOM 639 N N . GLY A 1 90 ? 6.001 17.731 -6.426 1.00 82.31 90 GLY A N 1
ATOM 640 C CA . GLY A 1 90 ? 5.321 18.997 -6.724 1.00 82.31 90 GLY A CA 1
ATOM 641 C C . GLY A 1 90 ? 4.459 19.018 -7.995 1.00 82.31 90 GLY A C 1
ATOM 642 O O . GLY A 1 90 ? 3.704 19.972 -8.174 1.00 82.31 90 GLY A O 1
ATOM 643 N N . ASP A 1 91 ? 4.504 17.990 -8.847 1.00 89.94 91 ASP A N 1
ATOM 644 C CA . ASP A 1 91 ? 3.566 17.837 -9.967 1.00 89.94 91 ASP A CA 1
ATOM 645 C C . ASP A 1 91 ? 2.415 16.913 -9.566 1.00 89.94 91 ASP A C 1
ATOM 647 O O . ASP A 1 91 ? 2.590 15.702 -9.544 1.00 89.94 91 ASP A O 1
ATOM 651 N N . LEU A 1 92 ? 1.233 17.471 -9.290 1.00 87.69 92 LEU A N 1
ATOM 652 C CA . LEU A 1 92 ? 0.024 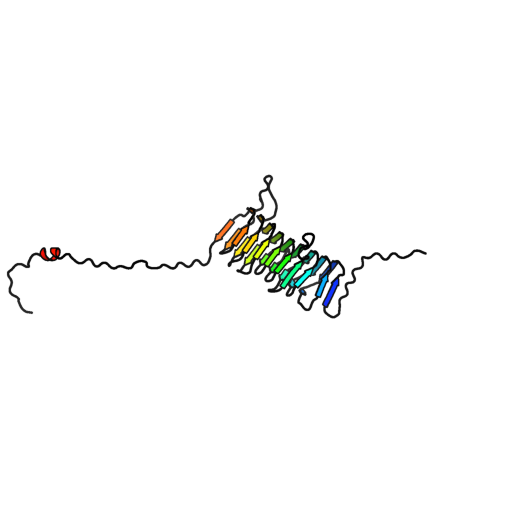16.713 -8.932 1.00 87.69 92 LEU A CA 1
ATOM 653 C C . LEU A 1 92 ? -0.758 16.167 -10.144 1.00 87.69 92 LEU A C 1
ATOM 655 O O . LEU A 1 92 ? -1.796 15.535 -9.965 1.00 87.69 92 LEU A O 1
ATOM 659 N N . THR A 1 93 ? -0.314 16.436 -11.379 1.00 88.56 93 THR A N 1
ATOM 660 C CA . THR A 1 93 ? -1.033 16.031 -12.604 1.00 88.56 93 THR A CA 1
ATOM 661 C C . THR A 1 93 ? -0.674 14.624 -13.086 1.00 88.56 93 THR A C 1
ATOM 663 O O . THR A 1 93 ? -1.404 14.038 -13.890 1.00 88.56 93 THR A O 1
ATOM 666 N N . THR A 1 94 ? 0.439 14.076 -12.598 1.00 90.62 94 THR A N 1
ATOM 667 C CA . THR A 1 94 ? 0.935 12.725 -12.901 1.00 90.62 94 THR A CA 1
ATOM 668 C C . THR A 1 94 ? 1.170 11.941 -11.603 1.00 90.62 94 THR A C 1
ATOM 670 O O . THR A 1 94 ? 0.561 12.270 -10.591 1.00 90.62 94 THR A O 1
ATOM 673 N N . GLY A 1 95 ? 1.975 10.876 -11.585 1.00 95.38 95 GLY A N 1
ATOM 674 C CA . GLY A 1 95 ? 2.332 10.193 -10.335 1.00 95.38 95 GLY A CA 1
ATOM 675 C C . GLY A 1 95 ? 1.278 9.236 -9.790 1.00 95.38 95 GLY A C 1
ATOM 676 O O . GLY A 1 95 ? 1.107 9.126 -8.577 1.00 95.38 95 GLY A O 1
ATOM 677 N N . THR A 1 96 ? 0.538 8.551 -10.665 1.00 98.12 96 THR A N 1
ATOM 678 C CA . THR A 1 96 ? -0.259 7.398 -10.230 1.00 98.12 96 THR A CA 1
ATOM 679 C C . THR A 1 96 ? 0.602 6.138 -10.193 1.00 98.12 96 THR A C 1
ATOM 681 O O . THR A 1 96 ? 1.041 5.654 -11.239 1.00 98.12 96 THR A O 1
ATOM 684 N N . THR A 1 97 ? 0.765 5.565 -9.001 1.00 98.62 97 THR A N 1
ATOM 685 C CA . THR A 1 97 ? 1.366 4.250 -8.765 1.00 98.62 97 THR A CA 1
ATOM 686 C C . THR A 1 97 ? 0.256 3.217 -8.629 1.00 98.62 97 THR A C 1
ATOM 688 O O . THR A 1 97 ? -0.553 3.272 -7.706 1.00 98.62 97 THR A O 1
ATOM 691 N N . THR A 1 98 ? 0.194 2.270 -9.561 1.00 98.88 98 THR A N 1
ATOM 692 C CA . THR A 1 98 ? -0.776 1.167 -9.555 1.00 98.88 98 THR A CA 1
ATOM 693 C C . THR A 1 98 ? -0.051 -0.161 -9.386 1.00 98.88 98 THR A C 1
ATOM 695 O O . THR A 1 98 ? 0.836 -0.476 -10.175 1.00 98.88 98 THR A O 1
ATOM 698 N N . VAL A 1 99 ? -0.436 -0.952 -8.385 1.00 98.88 99 VAL A N 1
ATOM 699 C CA . VAL A 1 99 ? 0.133 -2.280 -8.115 1.00 98.88 99 VAL A CA 1
ATOM 700 C C . VAL A 1 99 ? -0.986 -3.319 -8.135 1.00 98.88 99 VAL A C 1
ATOM 702 O O . VAL A 1 99 ? -1.853 -3.328 -7.261 1.00 98.88 99 VAL A O 1
ATOM 705 N N . ASN A 1 100 ? -0.964 -4.193 -9.140 1.00 98.75 100 ASN A N 1
ATOM 706 C CA . ASN A 1 100 ? -1.992 -5.196 -9.390 1.00 98.75 100 ASN A CA 1
ATOM 707 C C . ASN A 1 100 ? -1.444 -6.609 -9.152 1.00 98.75 100 ASN A C 1
ATOM 709 O O . ASN A 1 100 ? -0.568 -7.071 -9.883 1.00 98.75 100 ASN A O 1
ATOM 713 N N . ALA A 1 101 ? -2.025 -7.296 -8.173 1.00 98.19 101 ALA A N 1
ATOM 714 C CA . ALA A 1 101 ? -1.851 -8.715 -7.876 1.00 98.19 101 ALA A CA 1
ATOM 715 C C . ALA A 1 101 ? -3.208 -9.363 -7.549 1.00 98.19 101 ALA A C 1
ATOM 717 O O . ALA A 1 101 ? -3.362 -10.025 -6.528 1.00 98.19 101 ALA A O 1
ATOM 718 N N . VAL A 1 102 ? -4.221 -9.111 -8.390 1.00 86.06 102 VAL A N 1
ATOM 719 C CA . VAL A 1 102 ? -5.662 -9.314 -8.107 1.00 86.06 102 VAL A CA 1
ATOM 720 C C . VAL A 1 102 ? -5.994 -10.678 -7.488 1.00 86.06 102 VAL A C 1
ATOM 722 O O . VAL A 1 102 ? -6.810 -10.751 -6.575 1.00 86.06 102 VAL A O 1
ATOM 725 N N . SER A 1 103 ? -5.368 -11.757 -7.962 1.00 89.62 103 SER A N 1
ATOM 726 C CA . SER A 1 103 ? -5.594 -13.123 -7.465 1.00 89.62 103 SER A CA 1
ATOM 727 C C . SER A 1 103 ? -4.584 -13.595 -6.414 1.00 89.62 103 SER A C 1
ATOM 729 O O . SER A 1 103 ? -4.734 -14.694 -5.887 1.00 89.62 103 SER A O 1
ATOM 731 N N . GLY A 1 104 ? -3.553 -12.806 -6.127 1.00 98.06 104 GLY A N 1
ATOM 732 C CA . GLY A 1 104 ? -2.485 -13.149 -5.196 1.00 98.06 104 GLY A CA 1
ATOM 733 C C . GLY A 1 104 ? -2.231 -12.046 -4.181 1.00 98.06 104 GLY A C 1
ATOM 734 O O . GLY A 1 104 ? -3.157 -11.371 -3.722 1.00 98.06 104 GLY A O 1
ATOM 735 N N . ASN A 1 105 ? -0.974 -11.905 -3.777 1.00 98.69 105 ASN A N 1
ATOM 736 C CA . ASN A 1 105 ? -0.614 -11.101 -2.616 1.00 98.69 105 ASN A CA 1
ATOM 737 C C . ASN A 1 105 ? 0.223 -9.884 -3.008 1.00 98.69 105 ASN A C 1
ATOM 739 O O . ASN A 1 105 ? 1.113 -9.970 -3.853 1.00 98.69 105 ASN A O 1
ATOM 743 N N . ILE A 1 106 ? -0.017 -8.768 -2.323 1.00 98.94 106 ILE A N 1
ATOM 744 C CA . ILE A 1 106 ? 0.933 -7.659 -2.233 1.00 98.94 106 ILE A CA 1
ATOM 745 C C . ILE A 1 106 ? 1.515 -7.698 -0.824 1.00 98.94 106 ILE A C 1
ATOM 747 O O . ILE A 1 106 ? 0.782 -7.548 0.152 1.00 98.94 106 ILE A O 1
ATOM 751 N N . THR A 1 107 ? 2.824 -7.897 -0.721 1.00 98.94 107 THR A N 1
ATOM 752 C CA . THR A 1 107 ? 3.577 -7.828 0.532 1.00 98.94 107 THR A CA 1
ATOM 753 C C . THR A 1 107 ? 4.498 -6.621 0.469 1.00 98.94 107 THR A C 1
ATOM 755 O O . THR A 1 107 ? 5.467 -6.615 -0.288 1.00 98.94 107 THR A O 1
ATOM 758 N N . ASN A 1 108 ? 4.198 -5.594 1.258 1.00 98.88 108 ASN A N 1
ATOM 759 C CA . ASN A 1 108 ? 4.971 -4.365 1.326 1.00 98.88 108 ASN A CA 1
ATOM 760 C C . ASN A 1 108 ? 5.662 -4.225 2.686 1.00 98.88 108 ASN A C 1
ATOM 762 O O . ASN A 1 108 ? 5.010 -3.931 3.684 1.00 98.88 108 ASN A O 1
ATOM 766 N N . ALA A 1 109 ? 6.983 -4.391 2.699 1.00 98.88 109 ALA A N 1
ATOM 767 C CA . ALA A 1 109 ? 7.855 -4.047 3.823 1.00 98.88 109 ALA A CA 1
ATOM 768 C C . ALA A 1 109 ? 8.665 -2.760 3.569 1.00 98.88 109 ALA A C 1
ATOM 770 O O . ALA A 1 109 ? 9.271 -2.220 4.491 1.00 98.88 109 ALA A O 1
ATOM 771 N N . GLY A 1 110 ? 8.697 -2.285 2.321 1.00 98.75 110 GLY A N 1
ATOM 772 C CA . GLY A 1 110 ? 9.305 -1.020 1.914 1.00 98.75 110 GLY A CA 1
ATOM 773 C C . GLY A 1 110 ? 8.287 0.116 1.827 1.00 98.75 110 GLY A C 1
ATOM 774 O O . GLY A 1 110 ? 7.384 0.232 2.659 1.00 98.75 110 GLY A O 1
ATOM 775 N N . ARG A 1 111 ? 8.417 0.956 0.800 1.00 98.75 111 ARG A N 1
ATOM 776 C CA . ARG A 1 111 ? 7.517 2.083 0.533 1.00 98.75 111 ARG A CA 1
ATOM 777 C C . ARG A 1 111 ? 6.862 1.963 -0.843 1.00 98.75 111 ARG A C 1
ATOM 779 O O . ARG A 1 111 ? 7.523 1.694 -1.841 1.00 98.75 111 ARG A O 1
ATOM 786 N N . ILE A 1 112 ? 5.557 2.198 -0.903 1.00 98.81 112 ILE A N 1
ATOM 787 C CA . ILE A 1 112 ? 4.808 2.397 -2.145 1.00 98.81 112 ILE A CA 1
ATOM 788 C C . ILE A 1 112 ? 4.232 3.805 -2.096 1.00 98.81 112 ILE A C 1
ATOM 790 O O . ILE A 1 112 ? 3.467 4.131 -1.184 1.00 98.81 112 ILE A O 1
ATOM 794 N N . GLU A 1 113 ? 4.601 4.638 -3.063 1.00 98.12 113 GLU A N 1
ATOM 795 C CA . GLU A 1 113 ? 4.218 6.046 -3.060 1.00 98.12 113 GLU A CA 1
ATOM 796 C C . GLU A 1 113 ? 3.872 6.613 -4.434 1.00 98.12 113 GLU A C 1
ATOM 798 O O . GLU A 1 113 ? 4.230 6.068 -5.476 1.00 98.12 113 GLU A O 1
ATOM 803 N N . GLY A 1 114 ? 3.166 7.737 -4.419 1.00 97.12 114 GLY A N 1
ATOM 804 C CA . GLY A 1 114 ? 2.821 8.547 -5.581 1.00 97.12 114 GLY A CA 1
ATOM 805 C C . GLY A 1 114 ? 1.810 9.619 -5.186 1.00 97.12 114 GLY A C 1
ATOM 806 O O . GLY A 1 114 ? 1.375 9.689 -4.037 1.00 97.12 114 GLY A O 1
ATOM 807 N N . ASN A 1 115 ? 1.361 10.432 -6.136 1.00 97.19 115 ASN A N 1
ATOM 808 C CA . ASN A 1 115 ? 0.198 11.290 -5.904 1.00 97.19 115 ASN A CA 1
ATOM 809 C C . ASN A 1 115 ? -1.055 10.442 -5.678 1.00 97.19 115 ASN A C 1
ATOM 811 O O . ASN A 1 115 ? -1.810 10.668 -4.734 1.00 97.19 115 ASN A O 1
ATOM 815 N N . ASN A 1 116 ? -1.246 9.412 -6.497 1.00 98.25 116 ASN A N 1
ATOM 816 C CA . ASN A 1 116 ? -2.282 8.412 -6.291 1.00 98.25 116 ASN A CA 1
ATOM 817 C C . ASN A 1 116 ? -1.630 7.045 -6.138 1.00 98.25 116 ASN A C 1
ATOM 819 O O . ASN A 1 116 ? -0.856 6.635 -6.998 1.00 98.25 116 ASN A O 1
ATOM 823 N N . VAL A 1 117 ? -1.978 6.320 -5.081 1.00 98.81 117 VAL A N 1
ATOM 824 C CA . VAL A 1 117 ? -1.575 4.923 -4.908 1.00 98.81 117 VAL A CA 1
ATOM 825 C C . VAL A 1 117 ? -2.813 4.053 -5.005 1.00 98.81 117 VAL A C 1
ATOM 827 O O . VAL A 1 117 ? -3.735 4.198 -4.207 1.00 98.81 117 VAL A O 1
ATOM 830 N N . ASN A 1 118 ? -2.828 3.147 -5.978 1.00 98.88 118 ASN A N 1
ATOM 831 C CA . ASN A 1 118 ? -3.900 2.181 -6.178 1.00 98.88 118 ASN A CA 1
ATOM 832 C C . ASN A 1 118 ? -3.333 0.769 -6.058 1.00 98.88 118 ASN A C 1
ATOM 834 O O . ASN A 1 118 ? -2.469 0.380 -6.843 1.00 98.88 118 ASN A O 1
ATOM 838 N N . THR A 1 119 ? -3.831 -0.014 -5.109 1.00 98.94 119 THR A N 1
ATOM 839 C CA . THR A 1 119 ? -3.483 -1.432 -4.996 1.00 98.94 119 THR A CA 1
ATOM 840 C C . THR A 1 119 ? -4.708 -2.308 -5.219 1.00 98.94 119 THR A C 1
ATOM 842 O O . THR A 1 119 ? -5.836 -1.938 -4.874 1.00 98.94 119 THR A O 1
ATOM 845 N N . SER A 1 120 ? -4.495 -3.467 -5.837 1.00 98.88 120 SER A N 1
ATOM 846 C CA . SER A 1 120 ? -5.516 -4.499 -5.997 1.00 98.88 120 SER A CA 1
ATOM 847 C C . SER A 1 120 ? -4.905 -5.875 -5.778 1.00 98.88 120 SER A C 1
ATOM 849 O O . SER A 1 120 ? -3.991 -6.260 -6.505 1.00 98.88 120 SER A O 1
ATOM 851 N N . SER A 1 121 ? -5.395 -6.611 -4.783 1.00 98.88 121 SER A N 1
ATOM 852 C CA . SER A 1 121 ? -4.909 -7.953 -4.459 1.00 98.88 121 SER A CA 1
ATOM 853 C C . SER A 1 121 ? -5.976 -8.832 -3.811 1.00 98.88 121 SER A C 1
ATOM 855 O O . SER A 1 121 ? -7.058 -8.367 -3.466 1.00 98.88 121 SER A O 1
ATOM 857 N N . ASN A 1 122 ? -5.685 -10.117 -3.619 1.00 98.69 122 ASN A N 1
ATOM 858 C CA . ASN A 1 122 ? -6.461 -10.946 -2.702 1.00 98.69 122 ASN A CA 1
ATOM 859 C C . ASN A 1 122 ? -6.077 -10.615 -1.250 1.00 98.69 122 ASN A C 1
ATOM 861 O O . ASN A 1 122 ? -6.941 -10.327 -0.422 1.00 98.69 122 ASN A O 1
ATOM 865 N N . VAL A 1 123 ? -4.773 -10.579 -0.955 1.00 98.88 123 VAL A N 1
ATOM 866 C CA . VAL A 1 123 ? -4.245 -10.159 0.353 1.00 98.88 123 VAL A CA 1
ATOM 867 C C . VAL A 1 123 ? -3.286 -8.987 0.182 1.00 98.88 123 VAL A C 1
ATOM 869 O O . VAL A 1 123 ? -2.398 -9.014 -0.673 1.00 98.88 123 VAL A O 1
ATOM 872 N N . LEU A 1 124 ? -3.453 -7.948 0.994 1.00 98.94 124 LEU A N 1
ATOM 873 C CA . LEU A 1 124 ? -2.498 -6.854 1.141 1.00 98.94 124 LEU A CA 1
ATOM 874 C C . LEU A 1 124 ? -1.877 -6.931 2.537 1.00 98.94 124 LEU A C 1
ATOM 876 O O . LEU A 1 124 ? -2.549 -6.646 3.524 1.00 98.94 124 LEU A O 1
ATOM 880 N N . ASN A 1 125 ? -0.602 -7.303 2.612 1.00 98.94 125 ASN A N 1
ATOM 881 C CA . ASN A 1 125 ? 0.187 -7.265 3.839 1.00 98.94 125 ASN A CA 1
ATOM 882 C C . ASN A 1 125 ? 1.099 -6.041 3.792 1.00 98.94 125 ASN A C 1
ATOM 884 O O . ASN A 1 125 ? 1.984 -5.964 2.941 1.00 98.94 125 ASN A O 1
ATOM 888 N N . ASN A 1 126 ? 0.893 -5.099 4.701 1.00 98.94 126 ASN A N 1
ATOM 889 C CA . ASN A 1 126 ? 1.716 -3.914 4.848 1.00 98.94 126 ASN A CA 1
ATOM 890 C C . ASN A 1 126 ? 2.408 -3.923 6.214 1.00 98.94 126 ASN A C 1
ATOM 892 O O . ASN A 1 126 ? 1.746 -3.854 7.244 1.00 98.94 126 ASN A O 1
ATOM 896 N N . THR A 1 127 ? 3.735 -3.979 6.203 1.00 98.94 127 THR A N 1
ATOM 897 C CA . THR A 1 127 ? 4.597 -3.747 7.373 1.00 98.94 127 THR A CA 1
ATOM 898 C C . THR A 1 127 ? 5.469 -2.496 7.210 1.00 98.94 127 THR A C 1
ATOM 900 O O . THR A 1 127 ? 6.178 -2.110 8.136 1.00 98.94 127 THR A O 1
ATOM 903 N N . GLY A 1 128 ? 5.417 -1.859 6.032 1.00 98.75 128 GLY A N 1
ATOM 904 C CA . GLY A 1 128 ? 6.085 -0.599 5.711 1.00 98.75 128 GLY A CA 1
ATOM 905 C C . GLY A 1 128 ? 5.089 0.518 5.383 1.00 98.75 128 GLY A C 1
ATOM 906 O O . GLY A 1 128 ? 4.103 0.731 6.078 1.00 98.75 128 GLY A O 1
ATOM 907 N N . THR A 1 129 ? 5.326 1.272 4.314 1.00 98.81 129 THR A N 1
ATOM 908 C CA . THR A 1 129 ? 4.532 2.468 3.986 1.00 98.81 129 THR A CA 1
ATOM 909 C C . THR A 1 129 ? 3.755 2.330 2.676 1.00 98.81 129 THR A C 1
ATOM 911 O O . THR A 1 129 ? 4.351 2.052 1.640 1.00 98.81 129 THR A O 1
ATOM 914 N N . LEU A 1 130 ? 2.453 2.626 2.694 1.00 98.81 130 LEU A N 1
ATOM 915 C CA . LEU A 1 130 ? 1.674 3.039 1.519 1.00 98.81 130 LEU A CA 1
ATOM 916 C C . LEU A 1 130 ? 1.247 4.493 1.720 1.00 98.81 130 LEU A C 1
ATOM 918 O O . LEU A 1 130 ? 0.515 4.790 2.663 1.00 98.81 130 LEU A O 1
ATOM 922 N N . ILE A 1 131 ? 1.667 5.407 0.849 1.00 98.44 131 ILE A N 1
ATOM 923 C CA . ILE A 1 131 ? 1.356 6.828 1.036 1.00 98.44 131 ILE A CA 1
ATOM 924 C C . ILE A 1 131 ? 1.135 7.572 -0.271 1.00 98.44 131 ILE A C 1
ATOM 926 O O . ILE A 1 131 ? 1.807 7.325 -1.267 1.00 98.44 131 ILE A O 1
ATOM 930 N N . GLY A 1 132 ? 0.221 8.532 -0.261 1.00 97.62 132 GLY A N 1
ATOM 931 C CA . GLY A 1 132 ? 0.072 9.454 -1.375 1.00 97.62 132 GLY A CA 1
ATOM 932 C C . GLY A 1 132 ? -0.846 10.619 -1.064 1.00 97.62 132 GLY A C 1
ATOM 933 O O . GLY A 1 132 ? -1.314 10.787 0.060 1.00 97.62 132 GLY A O 1
ATOM 934 N N . ASN A 1 133 ? -1.155 11.420 -2.079 1.00 96.75 133 ASN A N 1
ATOM 935 C CA . ASN A 1 133 ? -2.235 12.392 -1.954 1.00 96.75 133 ASN A CA 1
ATOM 936 C C . ASN A 1 133 ? -3.593 11.679 -1.836 1.00 96.75 133 ASN A C 1
ATOM 938 O O . ASN A 1 133 ? -4.449 12.077 -1.053 1.00 96.75 133 ASN A O 1
ATOM 942 N N . SER A 1 134 ? -3.796 10.583 -2.564 1.00 98.19 134 SER A N 1
ATOM 943 C CA . SER A 1 134 ? -4.921 9.676 -2.330 1.00 98.19 134 SER A CA 1
ATOM 944 C C . SER A 1 134 ? -4.471 8.228 -2.409 1.00 98.19 134 SER A C 1
ATOM 946 O O . SER A 1 134 ? -3.830 7.830 -3.380 1.00 98.19 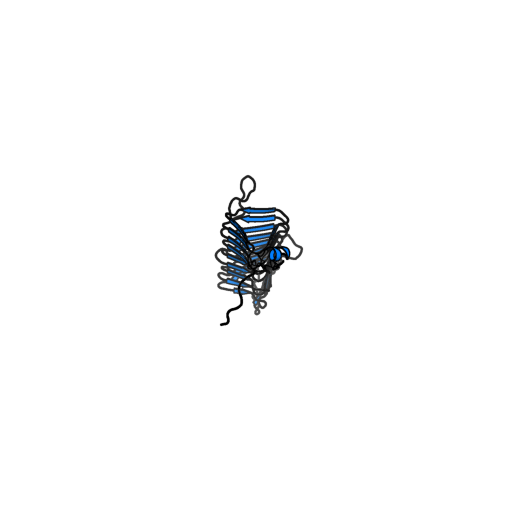134 SER A O 1
ATOM 948 N N . VAL A 1 135 ? -4.853 7.431 -1.417 1.00 98.88 135 VAL A N 1
ATOM 949 C CA . VAL A 1 135 ? -4.552 5.997 -1.384 1.00 98.88 135 VAL A CA 1
ATOM 950 C C . VAL A 1 135 ? -5.845 5.214 -1.513 1.00 98.88 135 VAL A C 1
ATOM 952 O O . VAL A 1 135 ? -6.807 5.479 -0.799 1.00 98.88 135 VAL A O 1
ATOM 955 N N . THR A 1 136 ? -5.882 4.253 -2.430 1.00 98.94 136 THR A N 1
ATOM 956 C CA . THR A 1 136 ? -6.979 3.298 -2.579 1.00 98.94 136 THR A CA 1
ATOM 957 C C . THR A 1 136 ? -6.429 1.879 -2.558 1.00 98.94 136 THR A C 1
ATOM 959 O O . THR A 1 136 ? -5.682 1.487 -3.452 1.00 98.94 136 THR A O 1
ATOM 962 N N . ALA A 1 137 ? -6.824 1.098 -1.557 1.00 98.88 137 ALA A N 1
ATOM 963 C CA . ALA A 1 137 ? -6.460 -0.305 -1.430 1.00 98.88 137 ALA A CA 1
ATOM 964 C C . ALA A 1 137 ? -7.688 -1.192 -1.642 1.00 98.88 137 ALA A C 1
ATOM 966 O O . ALA A 1 137 ? -8.665 -1.076 -0.907 1.00 98.88 137 ALA A O 1
ATOM 967 N N . ASN A 1 138 ? -7.629 -2.076 -2.638 1.00 98.88 138 ASN A N 1
ATOM 968 C CA . ASN A 1 138 ? -8.660 -3.076 -2.909 1.00 98.88 138 ASN A CA 1
ATOM 969 C C . ASN A 1 138 ? -8.123 -4.454 -2.521 1.00 98.88 138 ASN A C 1
ATOM 971 O O . ASN A 1 138 ? -7.135 -4.901 -3.106 1.00 98.88 138 ASN A O 1
ATOM 975 N N . ALA A 1 139 ? -8.759 -5.127 -1.563 1.00 98.81 139 ALA A N 1
ATOM 976 C CA . ALA A 1 139 ? -8.329 -6.454 -1.129 1.00 98.81 139 ALA A CA 1
ATOM 977 C C . ALA A 1 139 ? -9.483 -7.334 -0.635 1.00 98.81 139 ALA A C 1
ATOM 979 O O . ALA A 1 139 ? -10.543 -6.839 -0.261 1.00 98.81 139 ALA A O 1
ATOM 980 N N . ALA A 1 140 ? -9.281 -8.650 -0.561 1.00 98.62 140 ALA A N 1
ATOM 981 C CA . ALA A 1 140 ? -10.151 -9.494 0.259 1.00 98.62 140 ALA A CA 1
ATOM 982 C C . ALA A 1 140 ? -9.765 -9.394 1.742 1.00 98.62 140 ALA A C 1
ATOM 984 O O . ALA A 1 140 ? -10.628 -9.359 2.617 1.00 98.62 140 ALA A O 1
ATOM 985 N N . THR A 1 141 ? -8.466 -9.315 2.034 1.00 98.88 141 THR A N 1
ATOM 986 C CA . THR A 1 141 ? -7.930 -9.078 3.381 1.00 98.88 141 THR A CA 1
ATOM 987 C C . THR A 1 141 ? -6.808 -8.053 3.333 1.00 98.88 141 THR A C 1
ATOM 989 O O . THR A 1 141 ? -5.906 -8.157 2.504 1.00 98.88 141 THR A O 1
ATOM 992 N N . LEU A 1 142 ? -6.851 -7.080 4.238 1.00 98.94 142 LEU A N 1
ATOM 993 C CA . LEU A 1 142 ? -5.800 -6.089 4.436 1.00 98.94 142 LEU A CA 1
ATOM 994 C C . LEU A 1 142 ? -5.256 -6.241 5.852 1.00 98.94 142 LEU A C 1
ATOM 996 O O . LEU A 1 142 ? -6.016 -6.145 6.811 1.00 98.94 142 LEU A O 1
ATOM 1000 N N . THR A 1 143 ? -3.950 -6.442 5.979 1.00 98.94 143 THR A N 1
ATOM 1001 C CA . THR A 1 143 ? -3.244 -6.465 7.261 1.00 98.94 143 THR A CA 1
ATOM 1002 C C . THR A 1 143 ? -2.176 -5.379 7.256 1.00 98.94 143 THR A C 1
ATOM 1004 O O . THR A 1 143 ? -1.228 -5.446 6.480 1.00 98.94 143 THR A O 1
ATOM 1007 N N . ASN A 1 144 ? -2.354 -4.375 8.108 1.00 98.94 144 ASN A N 1
ATOM 1008 C CA . ASN A 1 144 ? -1.400 -3.325 8.432 1.00 98.94 144 ASN A CA 1
ATOM 1009 C C . ASN A 1 144 ? -0.815 -3.653 9.812 1.00 98.94 144 ASN A C 1
ATOM 1011 O O . ASN A 1 144 ? -1.554 -3.663 10.798 1.00 98.94 144 ASN A O 1
ATOM 1015 N N . ASP A 1 145 ? 0.465 -4.015 9.867 1.00 98.75 145 ASP A N 1
ATOM 1016 C CA . ASP A 1 145 ? 1.048 -4.675 11.039 1.00 98.75 145 ASP A CA 1
ATOM 1017 C C . ASP A 1 145 ? 2.433 -4.133 11.401 1.00 98.75 145 ASP A C 1
ATOM 1019 O O . ASP A 1 145 ? 3.379 -4.220 10.613 1.00 98.75 145 ASP A O 1
ATOM 1023 N N . GLY A 1 146 ? 2.550 -3.627 12.629 1.00 98.50 146 GLY A N 1
ATOM 1024 C CA . GLY A 1 146 ? 3.793 -3.149 13.220 1.00 98.50 146 GLY A CA 1
ATOM 1025 C C . GLY A 1 146 ? 3.886 -1.625 13.264 1.00 98.50 146 GLY A C 1
ATOM 1026 O O . GLY A 1 146 ? 3.305 -0.921 12.446 1.00 98.50 146 GLY A O 1
ATOM 1027 N N . ALA A 1 147 ? 4.702 -1.104 14.181 1.00 98.00 147 ALA A N 1
ATOM 1028 C CA . ALA A 1 147 ? 4.874 0.338 14.392 1.00 98.00 147 ALA A CA 1
ATOM 1029 C C . ALA A 1 147 ? 5.392 1.116 13.162 1.00 98.00 147 ALA A C 1
ATOM 1031 O O . ALA A 1 147 ? 5.211 2.326 13.069 1.00 98.00 147 ALA A O 1
ATOM 1032 N N . ALA A 1 148 ? 6.061 0.440 12.220 1.00 98.19 148 ALA A N 1
ATOM 1033 C CA . ALA A 1 148 ? 6.511 1.036 10.959 1.00 98.19 148 ALA A CA 1
ATOM 1034 C C . ALA A 1 148 ? 5.421 1.037 9.868 1.00 98.19 148 ALA A C 1
ATOM 1036 O O . ALA A 1 148 ? 5.595 1.676 8.827 1.00 98.19 148 ALA A O 1
ATOM 1037 N N . ALA A 1 149 ? 4.321 0.312 10.094 1.00 98.81 149 ALA A N 1
ATOM 1038 C CA . ALA A 1 149 ? 3.272 0.101 9.120 1.00 98.81 149 ALA A CA 1
ATOM 1039 C C . ALA A 1 149 ? 2.312 1.291 9.081 1.00 98.81 149 ALA A C 1
ATOM 1041 O O . ALA A 1 149 ? 1.548 1.537 10.020 1.00 98.81 149 ALA A O 1
ATOM 1042 N N . ILE A 1 150 ? 2.332 2.023 7.968 1.00 98.88 150 ILE A N 1
ATOM 1043 C CA . ILE A 1 150 ? 1.441 3.156 7.737 1.00 98.88 150 ILE A CA 1
ATOM 1044 C C . ILE A 1 150 ? 0.769 3.080 6.368 1.00 98.88 150 ILE A C 1
ATOM 1046 O O . ILE A 1 150 ? 1.422 2.862 5.347 1.00 98.88 150 ILE A O 1
ATOM 1050 N N . ILE A 1 151 ? -0.544 3.309 6.352 1.00 98.94 151 ILE A N 1
ATOM 1051 C CA . ILE A 1 151 ? -1.312 3.610 5.142 1.00 98.94 151 ILE A CA 1
ATOM 1052 C C . ILE A 1 151 ? -1.870 5.019 5.305 1.00 98.94 151 ILE A C 1
ATOM 1054 O O . ILE A 1 151 ? -2.709 5.241 6.180 1.00 98.94 151 ILE A O 1
ATOM 1058 N N . ALA A 1 152 ? -1.393 5.966 4.494 1.00 98.81 152 ALA A N 1
ATOM 1059 C CA . ALA A 1 152 ? -1.700 7.380 4.684 1.00 98.81 152 ALA A CA 1
ATOM 1060 C C . ALA A 1 152 ? -2.055 8.146 3.405 1.00 98.81 152 ALA A C 1
ATOM 1062 O O . ALA A 1 152 ? -1.440 7.959 2.358 1.00 98.81 152 ALA A O 1
ATOM 1063 N N . GLY A 1 153 ? -3.021 9.058 3.507 1.00 98.50 153 GLY A N 1
ATOM 1064 C CA . GLY A 1 153 ? -3.465 9.926 2.415 1.00 98.50 153 GLY A CA 1
ATOM 1065 C C . GLY A 1 153 ? -3.539 11.393 2.835 1.00 98.50 153 GLY A C 1
ATOM 1066 O O . GLY A 1 153 ? -3.899 11.689 3.971 1.00 98.50 153 GLY A O 1
ATOM 1067 N N . VAL A 1 154 ? -3.236 12.322 1.923 1.00 97.81 154 VAL A N 1
ATOM 1068 C CA . VAL A 1 154 ? -3.455 13.761 2.179 1.00 97.81 154 VAL A CA 1
ATOM 1069 C C . VAL A 1 154 ? -4.927 14.136 1.989 1.00 97.81 154 VAL A C 1
ATOM 1071 O O . VAL A 1 154 ? -5.549 14.689 2.881 1.00 97.81 154 VAL A O 1
ATOM 1074 N N . ASN A 1 155 ? -5.507 13.810 0.836 1.00 97.88 155 ASN A N 1
ATOM 1075 C CA . ASN A 1 155 ? -6.906 14.112 0.535 1.00 97.88 155 ASN A CA 1
ATOM 1076 C C . ASN A 1 155 ? -7.846 13.007 1.004 1.00 97.88 155 ASN A C 1
ATOM 1078 O O . ASN A 1 155 ? -8.939 13.290 1.487 1.00 97.88 155 ASN A O 1
ATOM 1082 N N . GLN A 1 156 ? -7.459 11.748 0.780 1.00 98.19 156 GLN A N 1
ATOM 1083 C CA . GLN A 1 156 ? -8.299 10.619 1.156 1.00 98.19 156 GLN A CA 1
ATOM 1084 C C . GLN A 1 156 ? -7.549 9.291 1.249 1.00 98.19 156 GLN A C 1
ATOM 1086 O O . GLN A 1 156 ? -6.616 9.025 0.481 1.00 98.19 156 GLN A O 1
ATOM 1091 N N . VAL A 1 157 ? -8.054 8.415 2.113 1.00 98.94 157 VAL A N 1
ATOM 1092 C CA . VAL A 1 157 ? -7.727 6.986 2.146 1.00 98.94 157 VAL A CA 1
ATOM 1093 C C . VAL A 1 157 ? -8.995 6.172 1.923 1.00 98.94 157 VAL A C 1
ATOM 1095 O O . VAL A 1 157 ? -9.980 6.328 2.634 1.00 98.94 157 VAL A O 1
ATOM 1098 N N . ASN A 1 158 ? -8.970 5.275 0.944 1.00 98.94 158 ASN A N 1
ATOM 1099 C CA . ASN A 1 158 ? -10.058 4.361 0.629 1.00 98.94 158 ASN A CA 1
ATOM 1100 C C . ASN A 1 158 ? -9.595 2.919 0.826 1.00 98.94 158 ASN A C 1
ATOM 1102 O O . ASN A 1 158 ? -8.730 2.438 0.095 1.00 98.94 158 ASN A O 1
ATOM 1106 N N . LEU A 1 159 ? -10.190 2.215 1.779 1.00 98.88 159 LEU A N 1
ATOM 1107 C CA . LEU A 1 159 ? -9.935 0.802 2.026 1.00 98.88 159 LEU A CA 1
ATOM 1108 C C . LEU A 1 159 ? -11.168 0.010 1.590 1.00 98.88 159 LEU A C 1
ATOM 1110 O O . LEU A 1 159 ? -12.158 -0.095 2.316 1.00 98.88 159 LEU A O 1
ATOM 1114 N N . TRP A 1 160 ? -11.104 -0.521 0.372 1.00 98.88 160 TRP A N 1
ATOM 1115 C CA . TRP A 1 160 ? -12.138 -1.355 -0.227 1.00 98.88 160 TRP A CA 1
ATOM 1116 C C . TRP A 1 160 ? -11.821 -2.824 0.036 1.00 98.88 160 TRP A C 1
ATOM 1118 O O . TRP A 1 160 ? -11.135 -3.485 -0.746 1.00 98.88 160 TRP A O 1
ATOM 1128 N N . VAL A 1 161 ? -12.271 -3.318 1.187 1.00 98.88 161 VAL A N 1
ATOM 1129 C CA . VAL A 1 161 ? -11.909 -4.640 1.698 1.00 98.88 161 VAL A CA 1
ATOM 1130 C C . VAL A 1 161 ? -13.152 -5.472 1.955 1.00 98.88 161 VAL A C 1
ATOM 1132 O O . VAL A 1 161 ? -13.989 -5.106 2.775 1.00 98.88 161 VAL A O 1
ATOM 1135 N N . THR A 1 162 ? -13.299 -6.598 1.259 1.00 98.62 162 THR A N 1
ATOM 1136 C CA . THR A 1 162 ? -14.524 -7.412 1.359 1.00 98.62 162 THR A CA 1
ATOM 1137 C C . THR A 1 162 ? -14.579 -8.230 2.649 1.00 98.62 162 THR A C 1
ATOM 1139 O O . THR A 1 162 ? -15.629 -8.307 3.284 1.00 98.62 162 THR A O 1
ATOM 1142 N N . GLY A 1 163 ? -13.453 -8.818 3.059 1.00 98.69 163 GLY A N 1
ATOM 1143 C CA . GLY A 1 163 ? -13.341 -9.678 4.234 1.00 98.69 163 GLY A CA 1
ATOM 1144 C C . GLY A 1 163 ? -12.949 -8.907 5.489 1.00 98.69 163 GLY A C 1
ATOM 1145 O O . GLY A 1 163 ? -13.814 -8.473 6.247 1.00 98.69 163 GLY A O 1
ATOM 1146 N N . THR A 1 164 ? -11.644 -8.756 5.720 1.00 98.88 164 THR A N 1
ATOM 1147 C CA . THR A 1 164 ? -11.124 -8.261 7.003 1.00 98.88 164 THR A CA 1
ATOM 1148 C C . THR A 1 164 ? -10.050 -7.197 6.826 1.00 98.88 164 THR A C 1
ATOM 1150 O O . THR A 1 164 ? -9.110 -7.382 6.055 1.00 98.88 164 THR A O 1
ATOM 1153 N N . VAL A 1 165 ? -10.162 -6.115 7.596 1.00 98.94 165 VAL A N 1
ATOM 1154 C CA . VAL A 1 165 ? -9.103 -5.122 7.814 1.00 98.94 165 VAL A CA 1
ATOM 1155 C C . VAL A 1 165 ? -8.503 -5.361 9.196 1.00 98.94 165 VAL A C 1
ATOM 1157 O O . VAL A 1 165 ? -9.207 -5.235 10.194 1.00 98.94 165 VAL A O 1
ATOM 1160 N N . ASN A 1 166 ? -7.217 -5.691 9.269 1.00 98.88 166 ASN A N 1
ATOM 1161 C CA . ASN A 1 166 ? -6.457 -5.787 10.511 1.00 98.88 166 ASN A CA 1
ATOM 1162 C C . ASN A 1 166 ? -5.475 -4.621 10.580 1.00 98.88 166 ASN A C 1
ATOM 1164 O O . ASN A 1 166 ? -4.594 -4.513 9.736 1.00 98.88 166 ASN A O 1
ATOM 1168 N N . ASN A 1 167 ? -5.624 -3.767 11.582 1.00 98.88 167 ASN A N 1
ATOM 1169 C CA . ASN A 1 167 ? -4.660 -2.745 11.958 1.00 98.88 167 ASN A CA 1
ATOM 1170 C C . ASN A 1 167 ? -4.161 -3.101 13.359 1.00 98.88 167 ASN A C 1
ATOM 1172 O O . ASN A 1 167 ? -4.951 -3.063 14.307 1.00 98.88 167 ASN A O 1
ATOM 1176 N N . GLN A 1 168 ? -2.915 -3.555 13.474 1.00 98.56 168 GLN A N 1
ATOM 1177 C CA . GLN A 1 168 ? -2.422 -4.209 14.689 1.00 98.56 168 GLN A CA 1
ATOM 1178 C C . GLN A 1 168 ? -0.965 -3.864 15.011 1.00 98.56 168 GLN A C 1
ATOM 1180 O O . GLN A 1 168 ? -0.196 -3.491 14.129 1.00 98.56 168 GLN A O 1
ATOM 1185 N N . ASN A 1 169 ? -0.579 -4.056 16.276 1.00 97.19 169 ASN A N 1
ATOM 1186 C CA . ASN A 1 169 ? 0.800 -3.902 16.756 1.00 97.19 169 ASN A CA 1
ATOM 1187 C C . ASN A 1 169 ? 1.385 -2.498 16.488 1.00 97.19 169 ASN A C 1
ATOM 1189 O O . ASN A 1 169 ? 2.439 -2.370 15.869 1.00 97.19 169 ASN A O 1
ATOM 1193 N N . ASP A 1 170 ? 0.696 -1.452 16.958 1.00 97.75 170 ASP A N 1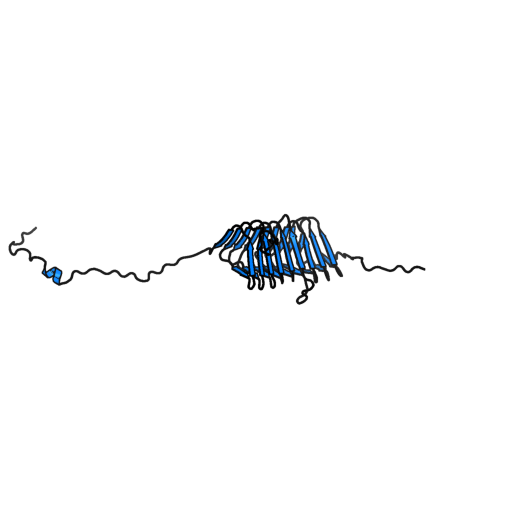
ATOM 1194 C CA . ASP A 1 170 ? 1.056 -0.030 16.803 1.00 97.75 170 ASP A CA 1
ATOM 1195 C C . ASP A 1 170 ? 1.029 0.504 15.356 1.00 97.75 170 ASP A C 1
ATOM 1197 O O . ASP A 1 170 ? 1.588 1.562 15.059 1.00 97.75 170 ASP A O 1
ATOM 1201 N N . ALA A 1 171 ? 0.349 -0.194 14.448 1.00 98.69 171 ALA A N 1
ATOM 1202 C CA . ALA A 1 171 ? 0.194 0.241 13.067 1.00 98.69 171 ALA A CA 1
ATOM 1203 C C . ALA A 1 171 ? -0.765 1.442 12.927 1.00 98.69 171 ALA A C 1
ATOM 1205 O O . ALA A 1 171 ? -1.637 1.690 13.768 1.00 98.69 171 ALA A O 1
ATOM 1206 N N . THR A 1 172 ? -0.609 2.209 11.844 1.00 98.88 172 THR A N 1
ATOM 1207 C CA . THR A 1 172 ? -1.370 3.448 11.613 1.00 98.88 172 THR A CA 1
ATOM 1208 C C . THR A 1 172 ? -2.098 3.451 10.268 1.00 98.88 172 THR A C 1
ATOM 1210 O O . THR A 1 172 ? -1.495 3.276 9.210 1.00 98.88 172 THR A O 1
ATOM 1213 N N . LEU A 1 173 ? -3.401 3.720 10.298 1.00 98.94 173 LEU A N 1
ATOM 1214 C CA . LEU A 1 173 ? -4.198 4.131 9.143 1.00 98.94 173 LEU A CA 1
ATOM 1215 C C . LEU A 1 173 ? -4.543 5.610 9.336 1.00 98.94 173 LEU A C 1
ATOM 1217 O O . LEU A 1 173 ? -5.164 5.955 10.342 1.00 98.94 173 LEU A O 1
ATOM 1221 N N . TYR A 1 174 ? -4.144 6.476 8.404 1.00 98.81 174 TYR A N 1
ATOM 1222 C CA . TYR A 1 174 ? -4.260 7.926 8.587 1.00 98.81 174 TYR A CA 1
ATOM 1223 C C . TYR A 1 174 ? -4.744 8.664 7.337 1.00 98.81 174 TYR A C 1
ATOM 1225 O O . TYR A 1 174 ? -4.336 8.354 6.222 1.00 98.81 174 TYR A O 1
ATOM 1233 N N . SER A 1 175 ? -5.582 9.681 7.499 1.00 98.81 175 SER A N 1
ATOM 1234 C CA . SER A 1 175 ? -5.940 10.601 6.418 1.00 98.81 175 SER A CA 1
ATOM 1235 C C . SER A 1 175 ? -5.969 12.035 6.932 1.00 98.81 175 SER A C 1
ATOM 1237 O O . SER A 1 175 ? -6.658 12.311 7.907 1.00 98.81 175 SER A O 1
ATOM 1239 N N . LEU A 1 176 ? -5.289 12.961 6.251 1.00 98.56 176 LEU A N 1
ATOM 1240 C CA . LEU A 1 176 ? -5.479 14.405 6.491 1.00 98.56 176 LEU A CA 1
ATOM 1241 C C . LEU A 1 176 ? -6.830 14.911 5.948 1.00 98.56 176 LEU A C 1
ATOM 1243 O O . LEU A 1 176 ? -7.249 16.023 6.259 1.00 98.56 176 LEU A O 1
ATOM 1247 N N . GLY A 1 177 ? -7.508 14.115 5.121 1.00 98.62 177 GLY A N 1
ATOM 1248 C CA . GLY A 1 177 ? -8.854 14.387 4.634 1.00 98.62 177 GLY A CA 1
ATOM 1249 C C . GLY A 1 177 ? -9.800 13.262 5.030 1.00 98.62 177 GLY A C 1
ATOM 1250 O O . GLY A 1 177 ? -9.841 12.848 6.186 1.00 98.62 177 GLY A O 1
ATOM 1251 N N . ASP A 1 178 ? -10.564 12.742 4.074 1.00 98.56 178 ASP A N 1
ATOM 1252 C CA . ASP A 1 178 ? -11.563 11.712 4.366 1.00 98.56 178 ASP A CA 1
ATOM 1253 C C . ASP A 1 178 ? -10.942 10.308 4.427 1.00 98.56 178 ASP A C 1
ATOM 1255 O O . ASP A 1 178 ? -9.966 9.996 3.742 1.00 98.56 178 ASP A O 1
ATOM 1259 N N . MET A 1 179 ? -11.532 9.413 5.212 1.00 98.81 179 MET A N 1
ATOM 1260 C CA . MET A 1 179 ? -11.228 7.986 5.185 1.00 98.81 179 MET A CA 1
ATOM 1261 C C . MET A 1 179 ? -12.505 7.194 4.929 1.00 98.81 179 MET A C 1
ATOM 1263 O O . MET A 1 179 ? -13.499 7.375 5.622 1.00 98.81 179 MET A O 1
ATOM 1267 N N . ASN A 1 180 ? -12.480 6.295 3.948 1.00 98.81 180 ASN A N 1
ATOM 1268 C CA . ASN A 1 180 ? -13.600 5.423 3.614 1.00 98.81 180 ASN A CA 1
ATOM 1269 C C . ASN A 1 180 ? -13.194 3.957 3.784 1.00 98.81 180 ASN A C 1
ATOM 1271 O O . ASN A 1 180 ? -12.191 3.530 3.216 1.00 98.81 180 ASN A O 1
ATOM 1275 N N . MET A 1 181 ? -13.978 3.176 4.527 1.00 98.81 181 MET A N 1
ATOM 1276 C CA . MET A 1 181 ? -13.739 1.747 4.758 1.00 98.81 181 MET A CA 1
ATOM 1277 C C . MET A 1 181 ? -15.028 0.959 4.504 1.00 98.81 181 MET A C 1
ATOM 1279 O O . MET A 1 181 ? -16.016 1.143 5.214 1.00 98.81 181 MET A O 1
ATOM 1283 N N . ALA A 1 182 ? -15.038 0.115 3.474 1.00 98.81 182 ALA A N 1
ATOM 1284 C CA . ALA A 1 182 ? -16.203 -0.677 3.063 1.00 98.81 182 ALA A CA 1
ATOM 1285 C C . ALA A 1 182 ? -15.778 -1.822 2.130 1.00 98.81 182 ALA A C 1
ATOM 1287 O O . ALA A 1 182 ? -14.619 -1.897 1.738 1.00 98.81 182 ALA A O 1
ATOM 1288 N N . ALA A 1 183 ? -16.696 -2.692 1.699 1.00 98.69 183 ALA A N 1
ATOM 1289 C CA . ALA A 1 183 ? -16.373 -3.720 0.702 1.00 98.69 183 ALA A CA 1
ATOM 1290 C C . A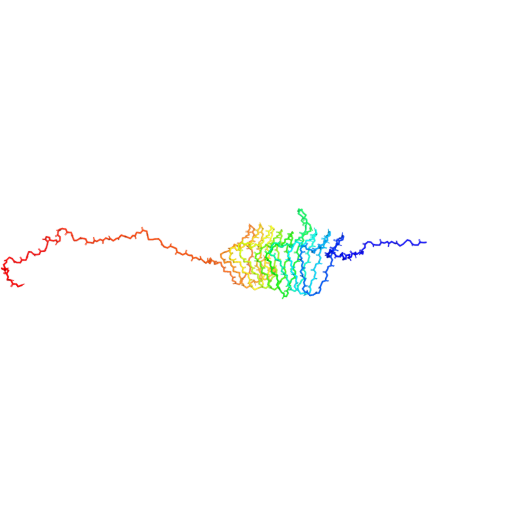LA A 1 183 ? -16.085 -3.132 -0.690 1.00 98.69 183 ALA A C 1
ATOM 1292 O O . ALA A 1 183 ? -15.365 -3.739 -1.478 1.00 98.69 183 ALA A O 1
ATOM 1293 N N . ASN A 1 184 ? -16.653 -1.965 -1.004 1.00 98.31 184 ASN A N 1
ATOM 1294 C CA . ASN A 1 184 ? -16.362 -1.164 -2.194 1.00 98.31 184 ASN A CA 1
ATOM 1295 C C . ASN A 1 184 ? -16.919 0.263 -2.027 1.00 98.31 184 ASN A C 1
ATOM 1297 O O . ASN A 1 184 ? -17.601 0.562 -1.049 1.00 98.31 184 ASN A O 1
ATOM 1301 N N . GLY A 1 185 ? -16.663 1.136 -3.006 1.00 97.88 185 GLY A N 1
ATOM 1302 C CA . GLY A 1 185 ? -17.093 2.539 -2.982 1.00 97.88 185 GLY A CA 1
ATOM 1303 C C . GLY A 1 185 ? -18.561 2.811 -3.336 1.00 97.88 185 GLY A C 1
ATOM 1304 O O . GLY A 1 185 ? -18.899 3.962 -3.612 1.00 97.88 185 GLY A O 1
ATOM 1305 N N . ALA A 1 186 ? -19.432 1.796 -3.389 1.00 98.12 186 ALA A N 1
ATOM 1306 C CA . ALA A 1 186 ? -20.836 2.000 -3.738 1.00 98.12 186 ALA A CA 1
ATOM 1307 C C . ALA A 1 186 ? -21.599 2.722 -2.614 1.00 98.12 186 ALA A C 1
ATOM 1309 O O . ALA A 1 186 ? -21.480 2.374 -1.436 1.00 98.12 186 ALA A O 1
ATOM 1310 N N . LYS A 1 187 ? -22.413 3.709 -3.004 1.00 97.62 187 LYS A N 1
ATOM 1311 C CA . LYS A 1 187 ? -23.206 4.551 -2.103 1.00 97.62 187 LYS A CA 1
ATOM 1312 C C . LYS A 1 187 ? -24.700 4.436 -2.401 1.00 97.62 187 LYS A C 1
ATOM 1314 O O . LYS A 1 187 ? -25.080 4.217 -3.550 1.00 97.62 187 LYS A O 1
ATOM 1319 N N . ASP A 1 188 ? -25.527 4.561 -1.370 1.00 96.50 188 ASP A N 1
ATOM 1320 C CA . ASP A 1 188 ? -26.983 4.602 -1.496 1.00 96.50 188 ASP A CA 1
ATOM 1321 C C . ASP A 1 188 ? -27.476 5.976 -1.996 1.00 96.50 188 ASP A C 1
ATOM 1323 O O . ASP A 1 188 ? -26.690 6.890 -2.256 1.00 96.50 188 ASP A O 1
ATOM 1327 N N . GLY A 1 189 ? -28.797 6.139 -2.130 1.00 96.56 189 GLY A N 1
ATOM 1328 C CA . GLY A 1 189 ? -29.408 7.398 -2.581 1.00 96.56 189 GLY A CA 1
ATOM 1329 C C . GLY A 1 189 ? -29.169 8.600 -1.657 1.00 96.56 189 GLY A C 1
ATOM 1330 O O . GLY A 1 189 ? -29.401 9.730 -2.078 1.00 96.56 189 GLY A O 1
ATOM 1331 N N . ASN A 1 190 ? -28.684 8.372 -0.433 1.00 95.50 190 ASN A N 1
ATOM 1332 C CA . ASN A 1 190 ? -28.332 9.408 0.536 1.00 95.50 190 ASN A CA 1
ATOM 1333 C C . ASN A 1 190 ? -26.813 9.665 0.592 1.00 95.50 190 ASN A C 1
ATOM 1335 O O . ASN A 1 190 ? -26.370 10.544 1.328 1.00 95.50 190 ASN A O 1
ATOM 1339 N N . GLY A 1 191 ? -26.009 8.927 -0.182 1.00 94.44 191 GLY A N 1
ATOM 1340 C CA . GLY A 1 191 ? -24.554 9.066 -0.223 1.00 94.44 191 GLY A CA 1
ATOM 1341 C C . GLY A 1 191 ? -23.795 8.223 0.808 1.00 94.44 191 GLY A C 1
ATOM 1342 O O . GLY A 1 191 ? -22.577 8.391 0.923 1.00 94.44 191 GLY A O 1
ATOM 1343 N N . TYR A 1 192 ? -24.460 7.309 1.522 1.00 95.50 192 TYR A N 1
ATOM 1344 C CA . TYR A 1 192 ? -23.822 6.427 2.503 1.00 95.50 192 TYR A CA 1
ATOM 1345 C C . TYR A 1 192 ? -23.286 5.153 1.859 1.00 95.50 192 TYR A C 1
ATOM 1347 O O . TYR A 1 192 ? -23.921 4.571 0.981 1.00 95.50 192 TYR A O 1
ATOM 1355 N N . LEU A 1 193 ? -22.124 4.691 2.322 1.00 97.75 193 LEU A N 1
ATOM 1356 C CA . LEU A 1 193 ? -21.572 3.391 1.940 1.00 97.75 193 LEU A CA 1
ATOM 1357 C C . LEU A 1 193 ? -22.519 2.280 2.416 1.00 97.75 193 LEU A C 1
ATOM 1359 O O . LEU A 1 193 ? -22.854 2.233 3.597 1.00 97.75 193 LEU A O 1
ATOM 1363 N N . PHE A 1 194 ? -22.936 1.386 1.514 1.00 95.88 194 PHE A N 1
ATOM 1364 C CA . PHE A 1 194 ? -23.898 0.323 1.857 1.00 95.88 194 PHE A CA 1
ATOM 1365 C C . PHE A 1 194 ? -23.350 -1.102 1.700 1.00 95.88 194 PHE A C 1
ATOM 1367 O O . PHE A 1 194 ? -23.902 -2.034 2.278 1.00 95.88 194 PHE A O 1
ATOM 1374 N N . ASN A 1 195 ? -22.258 -1.294 0.955 1.00 98.12 195 ASN A N 1
ATOM 1375 C CA . ASN A 1 195 ? -21.607 -2.598 0.843 1.00 98.12 195 ASN A CA 1
ATOM 1376 C C . ASN A 1 195 ? -20.591 -2.765 1.973 1.00 98.12 195 ASN A C 1
ATOM 1378 O O . ASN A 1 195 ? -19.511 -2.182 1.934 1.00 98.12 195 ASN A O 1
ATOM 1382 N N . GLN A 1 196 ? -20.938 -3.555 2.983 1.00 98.50 196 GLN A N 1
ATOM 1383 C CA . GLN A 1 196 ? -20.157 -3.667 4.212 1.00 98.50 196 GLN A CA 1
ATOM 1384 C C . GLN A 1 196 ? -18.923 -4.568 4.052 1.00 98.50 196 GLN A C 1
ATOM 1386 O O . GLN A 1 196 ? -19.019 -5.665 3.505 1.00 98.50 196 GLN A O 1
ATOM 1391 N N . THR A 1 197 ? -17.782 -4.135 4.594 1.00 98.50 197 THR A N 1
ATOM 1392 C CA . THR A 1 197 ? -16.661 -5.028 4.941 1.00 98.50 197 THR A CA 1
ATOM 1393 C C . THR A 1 197 ? -17.121 -6.046 5.989 1.00 98.50 197 THR A C 1
ATOM 1395 O O . THR A 1 197 ? -17.987 -5.744 6.810 1.00 98.50 197 THR A O 1
ATOM 1398 N N . GLY A 1 198 ? -16.523 -7.237 6.027 1.00 98.69 198 GLY A N 1
ATOM 1399 C CA . GLY A 1 198 ? -16.746 -8.191 7.114 1.00 98.69 198 GLY A CA 1
ATOM 1400 C C . GLY A 1 198 ? -16.355 -7.625 8.485 1.00 98.69 198 GLY A C 1
ATOM 1401 O O . GLY A 1 198 ? -17.216 -7.229 9.272 1.00 98.69 198 GLY A O 1
ATOM 1402 N N . THR A 1 199 ? -15.061 -7.575 8.792 1.00 98.81 199 THR A N 1
ATOM 1403 C CA . THR A 1 199 ? -14.575 -7.131 10.109 1.00 98.81 199 THR A CA 1
ATOM 1404 C C . THR A 1 199 ? -13.459 -6.106 9.988 1.00 98.81 199 THR A C 1
ATOM 1406 O O . THR A 1 199 ? -12.550 -6.256 9.178 1.00 98.81 199 THR A O 1
ATOM 1409 N N . ILE A 1 200 ? -13.499 -5.083 10.837 1.00 98.88 200 ILE A N 1
ATOM 1410 C CA . ILE A 1 200 ? -12.396 -4.144 11.036 1.00 98.88 200 ILE A CA 1
ATOM 1411 C C . ILE A 1 200 ? -11.858 -4.345 12.450 1.00 98.88 200 ILE A C 1
ATOM 1413 O O . ILE A 1 200 ? -12.573 -4.135 13.426 1.00 98.88 200 ILE A O 1
ATOM 1417 N N . ASN A 1 201 ? -10.598 -4.747 12.561 1.00 98.81 201 ASN A N 1
ATOM 1418 C CA . ASN A 1 201 ? -9.883 -4.904 13.818 1.00 98.81 201 ASN A CA 1
ATOM 1419 C C . ASN A 1 201 ? -8.873 -3.763 13.966 1.00 98.81 201 ASN A C 1
ATOM 1421 O O . ASN A 1 201 ? -7.966 -3.638 13.149 1.00 98.81 201 ASN A O 1
ATOM 1425 N N . ASN A 1 202 ? -9.018 -2.962 15.017 1.00 98.62 202 ASN A N 1
ATOM 1426 C CA . ASN A 1 202 ? -8.029 -1.994 15.469 1.00 98.62 202 ASN A CA 1
ATOM 1427 C C . ASN A 1 202 ? -7.479 -2.453 16.822 1.00 98.62 202 ASN A C 1
ATOM 1429 O O . ASN A 1 202 ? -8.164 -2.366 17.845 1.00 98.62 202 ASN A O 1
ATOM 1433 N N . LEU A 1 203 ? -6.274 -3.014 16.809 1.00 98.31 203 LEU A N 1
ATOM 1434 C CA . LEU A 1 203 ? -5.712 -3.784 17.912 1.00 98.31 203 LEU A CA 1
ATOM 1435 C C . LEU A 1 203 ? -4.446 -3.105 18.444 1.00 98.31 203 LEU A C 1
ATOM 1437 O O . LEU A 1 203 ? -3.369 -3.272 17.881 1.00 98.31 203 LEU A O 1
ATOM 1441 N N . SER A 1 204 ? -4.579 -2.313 19.516 1.00 96.06 204 SER A N 1
ATOM 1442 C CA . SER A 1 204 ? -3.510 -1.420 20.008 1.00 96.06 204 SER A CA 1
ATOM 1443 C C . SER A 1 204 ? -2.866 -0.637 18.858 1.00 96.06 204 SER A C 1
ATOM 1445 O O . SER A 1 204 ? -1.677 -0.754 18.596 1.00 96.06 204 SER A O 1
ATOM 1447 N N . SER A 1 205 ? -3.687 0.051 18.069 1.00 98.38 205 SER A N 1
ATOM 1448 C CA . SER A 1 205 ? -3.275 0.705 16.822 1.00 98.38 205 SER A CA 1
ATOM 1449 C C . SER A 1 205 ? -4.139 1.940 16.555 1.00 98.38 205 SER A C 1
ATOM 1451 O O . SER A 1 205 ? -5.102 2.194 17.292 1.00 98.38 205 SER A O 1
ATOM 1453 N N . THR A 1 206 ? -3.799 2.709 15.521 1.00 98.56 206 THR A N 1
ATOM 1454 C CA . THR A 1 206 ? -4.447 3.993 15.211 1.00 98.56 206 THR A CA 1
ATOM 1455 C C . THR A 1 206 ? -5.199 3.939 13.887 1.00 98.56 206 THR A C 1
ATOM 1457 O O . THR A 1 206 ? -4.631 3.562 12.862 1.00 98.56 206 THR A O 1
ATOM 1460 N N . ILE A 1 207 ? -6.466 4.357 13.907 1.00 98.81 207 ILE A N 1
ATOM 1461 C CA . ILE A 1 207 ? -7.257 4.696 12.717 1.00 98.81 207 ILE A CA 1
ATOM 1462 C C . ILE A 1 207 ? -7.745 6.123 12.912 1.00 98.81 207 ILE A C 1
ATOM 1464 O O . ILE A 1 207 ? -8.503 6.383 13.847 1.00 98.81 207 ILE A O 1
ATOM 1468 N N . GLU A 1 208 ? -7.307 7.034 12.053 1.00 98.69 208 GLU A N 1
ATOM 1469 C CA . GLU A 1 208 ? -7.583 8.458 12.210 1.00 98.69 208 GLU A CA 1
ATOM 1470 C C . GLU A 1 208 ? -7.807 9.140 10.856 1.00 98.69 208 GLU A C 1
ATOM 1472 O O . GLU A 1 208 ? -7.163 8.828 9.853 1.00 98.69 208 GLU A O 1
ATOM 1477 N N . ALA A 1 209 ? -8.767 10.061 10.838 1.00 98.56 209 ALA A N 1
ATOM 1478 C CA . ALA A 1 209 ? -9.059 10.933 9.715 1.00 98.56 209 ALA A CA 1
ATOM 1479 C C . ALA A 1 209 ? -9.322 12.340 10.261 1.00 98.56 209 ALA A C 1
ATOM 1481 O O . ALA A 1 209 ? -10.196 12.500 11.113 1.00 98.56 209 ALA A O 1
ATOM 1482 N N . ASP A 1 210 ? -8.591 13.337 9.768 1.00 98.50 210 ASP A N 1
ATOM 1483 C CA . ASP A 1 210 ? -8.819 14.747 10.112 1.00 98.50 210 ASP A CA 1
ATOM 1484 C C . ASP A 1 210 ? -10.124 15.268 9.473 1.00 98.50 210 ASP A C 1
ATOM 1486 O O . ASP A 1 210 ? -10.771 16.176 10.002 1.00 98.50 210 ASP A O 1
ATOM 1490 N N . GLY A 1 211 ? -10.516 14.690 8.331 1.00 98.12 211 GLY A N 1
ATOM 1491 C CA . GLY A 1 211 ? -11.816 14.881 7.692 1.00 98.12 211 GLY A CA 1
ATOM 1492 C C . GLY A 1 211 ? -12.866 13.887 8.197 1.00 98.12 211 GLY A C 1
ATOM 1493 O O . GLY A 1 211 ? -13.023 13.649 9.393 1.00 98.12 211 GLY A O 1
ATOM 1494 N N . THR A 1 212 ? -13.637 13.304 7.279 1.00 98.00 212 THR A N 1
ATOM 1495 C CA . THR A 1 212 ? -14.715 12.365 7.619 1.00 98.00 212 THR A CA 1
ATOM 1496 C C . THR A 1 212 ? -14.222 10.923 7.615 1.00 98.00 212 THR A C 1
ATOM 1498 O O . THR A 1 212 ? -13.758 10.430 6.588 1.00 98.00 212 THR A O 1
ATOM 1501 N N . LEU A 1 213 ? -14.422 10.197 8.718 1.00 98.31 213 LEU A N 1
ATOM 1502 C CA . LEU A 1 213 ? -14.284 8.739 8.763 1.00 98.31 213 LEU A CA 1
ATOM 1503 C C . LEU A 1 213 ? -15.627 8.060 8.429 1.00 98.31 213 LEU A C 1
ATOM 1505 O O . LEU A 1 213 ? -16.521 7.974 9.270 1.00 98.31 213 LEU A O 1
ATOM 1509 N N . ASN A 1 214 ? -15.765 7.557 7.201 1.00 98.19 214 ASN A N 1
ATOM 1510 C CA . ASN A 1 214 ? -16.925 6.804 6.724 1.00 98.19 214 ASN A CA 1
ATOM 1511 C C . ASN A 1 214 ? -16.646 5.299 6.773 1.00 98.19 214 ASN A C 1
ATOM 1513 O O . ASN A 1 214 ? -15.764 4.800 6.072 1.00 98.19 214 ASN A O 1
ATOM 1517 N N . VAL A 1 215 ? -17.433 4.551 7.546 1.00 98.38 215 VAL A N 1
ATOM 1518 C CA . VAL A 1 215 ? -17.238 3.105 7.710 1.00 98.38 215 VAL A CA 1
ATOM 1519 C C . VAL A 1 215 ? -18.543 2.348 7.492 1.00 98.38 215 VAL A C 1
ATOM 1521 O O . VAL A 1 215 ? -19.541 2.621 8.154 1.00 98.38 215 VAL A O 1
ATOM 1524 N N . ALA A 1 216 ? -18.512 1.354 6.605 1.00 98.62 216 ALA A N 1
ATOM 1525 C CA . ALA A 1 216 ? -19.550 0.341 6.457 1.00 98.62 216 ALA A CA 1
ATOM 1526 C C . ALA A 1 216 ? -18.931 -1.041 6.701 1.00 98.62 216 ALA A C 1
ATOM 1528 O O . ALA A 1 216 ? -18.216 -1.575 5.855 1.00 98.62 216 ALA A O 1
ATOM 1529 N N . ALA A 1 217 ? -19.206 -1.629 7.866 1.00 98.56 217 ALA A N 1
ATOM 1530 C CA . ALA A 1 217 ? -18.705 -2.947 8.253 1.00 98.56 217 ALA A CA 1
ATOM 1531 C C . ALA A 1 217 ? -19.756 -3.735 9.047 1.00 98.56 217 ALA A C 1
ATOM 1533 O O . ALA A 1 217 ? -20.639 -3.130 9.660 1.00 98.56 217 ALA A O 1
ATOM 1534 N N . ASN A 1 218 ? -19.654 -5.069 9.064 1.00 98.62 218 ASN A N 1
ATOM 1535 C CA . ASN A 1 218 ? -20.505 -5.907 9.919 1.00 98.62 218 ASN A CA 1
ATOM 1536 C C . ASN A 1 218 ? -20.059 -5.847 11.384 1.00 98.62 218 ASN A C 1
ATOM 1538 O O . ASN A 1 218 ? -20.889 -5.905 12.288 1.00 98.62 218 ASN A O 1
ATOM 1542 N N . GLN A 1 219 ? -18.749 -5.736 11.623 1.00 98.62 219 GLN A N 1
ATOM 1543 C CA . GLN A 1 219 ? -18.173 -5.669 12.962 1.00 98.62 219 GLN A CA 1
ATOM 1544 C C . GLN A 1 219 ? -16.938 -4.767 12.993 1.00 98.62 219 GLN A C 1
ATOM 1546 O O . GLN A 1 219 ? -16.075 -4.851 12.120 1.00 98.62 219 GLN A O 1
ATOM 1551 N N . ILE A 1 220 ? -16.834 -3.947 14.041 1.00 98.56 220 ILE A N 1
ATOM 1552 C CA . ILE A 1 220 ? -15.648 -3.142 14.344 1.00 98.56 220 ILE A CA 1
ATOM 1553 C C . ILE A 1 220 ? -15.178 -3.507 15.751 1.00 98.56 220 ILE A C 1
ATOM 1555 O O . ILE A 1 220 ? -15.919 -3.345 16.719 1.00 98.56 220 ILE A O 1
ATOM 1559 N N . ASN A 1 221 ? -13.943 -3.987 15.862 1.00 98.50 221 ASN A N 1
ATOM 1560 C CA . ASN A 1 221 ? -13.302 -4.338 17.121 1.00 98.50 221 ASN A CA 1
ATOM 1561 C C . ASN A 1 221 ? -12.190 -3.334 17.409 1.00 98.50 221 ASN A C 1
ATOM 1563 O O . ASN A 1 221 ? -11.149 -3.372 16.761 1.00 98.50 221 ASN A O 1
ATOM 1567 N N . ASN A 1 222 ? -12.389 -2.462 18.395 1.00 97.62 222 ASN A N 1
ATOM 1568 C CA . ASN A 1 222 ? -11.332 -1.593 18.904 1.00 97.62 222 ASN A CA 1
ATOM 1569 C C . ASN A 1 222 ? -10.847 -2.137 20.248 1.00 97.62 222 ASN A C 1
ATOM 1571 O O . ASN A 1 222 ? -11.516 -1.971 21.271 1.00 97.62 222 ASN A O 1
ATOM 1575 N N . VAL A 1 223 ? -9.720 -2.843 20.235 1.00 96.94 223 VAL A N 1
ATOM 1576 C CA . VAL A 1 223 ? -9.232 -3.600 21.389 1.00 96.94 223 VAL A CA 1
ATOM 1577 C C . VAL A 1 223 ? -7.828 -3.145 21.730 1.00 96.94 223 VAL A C 1
ATOM 1579 O O . VAL A 1 223 ? -6.922 -3.191 20.907 1.00 96.94 223 VAL A O 1
ATOM 1582 N N . ARG A 1 224 ? -7.618 -2.765 22.988 1.00 92.00 224 ARG A N 1
ATOM 1583 C CA . ARG A 1 224 ? -6.267 -2.629 23.529 1.00 92.00 224 ARG A CA 1
ATOM 1584 C C . ARG A 1 224 ? -5.754 -4.010 23.918 1.00 92.00 224 ARG A C 1
ATOM 1586 O O . ARG A 1 224 ? -6.278 -4.623 24.846 1.00 92.00 224 ARG A O 1
ATOM 1593 N N . GLN A 1 225 ? -4.741 -4.485 23.212 1.00 89.69 225 GLN A N 1
ATOM 1594 C CA . GLN A 1 225 ? -4.010 -5.702 23.539 1.00 89.69 225 GLN A CA 1
ATOM 1595 C C . GLN A 1 225 ? -2.900 -5.407 24.568 1.00 89.69 225 GLN A C 1
ATOM 1597 O O . GLN A 1 225 ? -2.520 -4.255 24.775 1.00 89.69 225 GLN A O 1
ATOM 1602 N N . ASN A 1 226 ? -2.398 -6.455 25.229 1.00 83.62 226 ASN A N 1
ATOM 1603 C CA . ASN A 1 226 ? -1.228 -6.403 26.120 1.00 83.62 226 ASN A CA 1
ATOM 1604 C C . ASN A 1 226 ? -1.399 -5.495 27.359 1.00 83.62 226 ASN A C 1
ATOM 1606 O O . ASN A 1 226 ? -0.454 -4.852 27.812 1.00 83.62 226 ASN A O 1
ATOM 1610 N N . VAL A 1 227 ? -2.607 -5.451 27.935 1.00 84.00 227 VAL A N 1
ATOM 1611 C CA . VAL A 1 227 ? -2.874 -4.695 29.169 1.00 84.00 227 VAL A CA 1
ATOM 1612 C C . VAL A 1 227 ? -2.237 -5.396 30.372 1.00 84.00 227 VAL A C 1
ATOM 1614 O O . VAL A 1 227 ? -2.676 -6.474 30.769 1.00 84.00 227 VAL A O 1
ATOM 1617 N N . THR A 1 228 ? -1.249 -4.748 30.991 1.00 83.12 228 THR A N 1
ATOM 1618 C CA . THR A 1 228 ? -0.653 -5.180 32.265 1.00 83.12 228 THR A CA 1
ATOM 1619 C C . THR A 1 228 ? -1.195 -4.320 33.405 1.00 83.12 228 THR A C 1
ATOM 1621 O O . THR A 1 228 ? -1.111 -3.094 33.355 1.00 83.12 228 THR A O 1
ATOM 1624 N N . VAL A 1 229 ? -1.749 -4.955 34.443 1.00 80.81 229 VAL A N 1
ATOM 1625 C CA . VAL A 1 229 ? -2.259 -4.275 35.644 1.00 80.81 229 VAL A CA 1
ATOM 1626 C C . VAL A 1 229 ? -1.256 -4.445 36.780 1.00 80.81 229 VAL A C 1
ATOM 1628 O O . VAL A 1 229 ? -1.049 -5.558 37.256 1.00 80.81 229 VAL A O 1
ATOM 1631 N N . ASN A 1 230 ? -0.675 -3.338 37.243 1.00 82.38 230 ASN A N 1
ATOM 1632 C CA . ASN A 1 230 ? 0.148 -3.317 38.449 1.00 82.38 230 ASN A CA 1
ATOM 1633 C C . ASN A 1 230 ? -0.669 -2.749 39.612 1.00 82.38 230 ASN A C 1
ATOM 1635 O O . ASN A 1 230 ? -1.075 -1.588 39.586 1.00 82.38 230 ASN A O 1
ATOM 1639 N N . THR A 1 231 ? -0.896 -3.556 40.645 1.00 83.88 231 THR A N 1
ATOM 1640 C CA . THR A 1 231 ? -1.514 -3.105 41.896 1.00 83.88 231 THR A CA 1
ATOM 1641 C C . THR A 1 231 ? -0.434 -2.668 42.876 1.00 83.88 231 THR A C 1
ATOM 1643 O O . THR A 1 231 ? 0.507 -3.419 43.129 1.00 83.88 231 THR A O 1
ATOM 1646 N N . VAL A 1 232 ? -0.584 -1.480 43.459 1.00 83.56 232 VAL A N 1
ATOM 1647 C CA . VAL A 1 232 ? 0.277 -1.000 44.546 1.00 83.56 232 VAL A CA 1
ATOM 1648 C C . VAL A 1 232 ? -0.543 -0.982 45.830 1.00 83.56 232 VAL A C 1
ATOM 1650 O O . VAL A 1 232 ? -1.619 -0.386 45.868 1.00 83.56 232 VAL A O 1
ATOM 1653 N N . THR A 1 233 ? -0.047 -1.634 46.879 1.00 80.44 233 THR A N 1
ATOM 1654 C CA . THR A 1 233 ? -0.661 -1.585 48.210 1.00 80.44 233 THR A CA 1
ATOM 1655 C C . THR A 1 233 ? -0.460 -0.189 48.795 1.00 80.44 233 THR A C 1
ATOM 1657 O O . THR A 1 233 ? 0.663 0.204 49.100 1.00 80.44 233 THR A O 1
ATOM 1660 N N . THR A 1 234 ? -1.539 0.584 48.918 1.00 81.00 234 THR A N 1
ATOM 1661 C CA . THR A 1 234 ? -1.499 1.976 49.407 1.00 81.00 234 THR A CA 1
ATOM 1662 C C . THR A 1 234 ? -1.503 2.083 50.930 1.00 81.00 234 THR A C 1
ATOM 1664 O O . THR A 1 234 ? -1.096 3.108 51.471 1.00 81.00 234 THR A O 1
ATOM 1667 N N . SER A 1 235 ? -1.944 1.036 51.627 1.00 72.19 235 SER A N 1
ATOM 1668 C CA . SER A 1 235 ? -1.864 0.919 53.080 1.00 72.19 235 SER A CA 1
ATOM 1669 C C . SER A 1 235 ? -1.924 -0.550 53.478 1.00 72.19 235 SER A C 1
ATOM 1671 O O . SER A 1 235 ? -2.780 -1.287 52.990 1.00 72.19 235 SER A O 1
ATOM 1673 N N . ASP A 1 236 ? -1.032 -0.954 54.374 1.00 72.12 236 ASP A N 1
ATOM 1674 C CA . ASP A 1 236 ? -1.069 -2.248 55.051 1.00 72.12 236 ASP A CA 1
ATOM 1675 C C . ASP A 1 236 ? -0.848 -1.999 56.548 1.00 72.12 236 ASP A C 1
ATOM 1677 O O . ASP A 1 236 ? 0.262 -2.066 57.078 1.00 72.12 236 ASP A O 1
ATOM 1681 N N . THR A 1 237 ? -1.904 -1.540 57.221 1.00 75.19 237 THR A N 1
ATOM 1682 C CA . THR A 1 237 ? -1.870 -1.203 58.647 1.00 75.19 237 THR A CA 1
ATOM 1683 C C . THR A 1 237 ? -2.555 -2.287 59.461 1.00 75.19 237 THR A C 1
ATOM 1685 O O . THR A 1 237 ? -3.774 -2.439 59.408 1.00 75.19 237 THR A O 1
ATOM 1688 N N . THR A 1 238 ? -1.780 -2.991 60.283 1.00 75.19 238 THR A N 1
ATOM 1689 C CA . THR A 1 238 ? -2.316 -3.887 61.314 1.00 75.19 238 THR A CA 1
ATOM 1690 C C . THR A 1 238 ? -2.641 -3.076 62.568 1.00 75.19 238 THR A C 1
ATOM 1692 O O . THR A 1 238 ? -1.744 -2.521 63.200 1.00 75.19 238 THR A O 1
ATOM 1695 N N . SER A 1 239 ? -3.917 -3.001 62.952 1.00 75.00 239 SER A N 1
ATOM 1696 C CA . SER A 1 239 ? -4.322 -2.484 64.265 1.00 75.00 239 SER A CA 1
ATOM 1697 C C . SER A 1 239 ? -4.512 -3.646 65.231 1.00 75.00 239 SER A C 1
ATOM 1699 O O . SER A 1 239 ? -5.364 -4.506 65.019 1.00 75.00 239 SER A O 1
ATOM 1701 N N . THR A 1 240 ? -3.729 -3.678 66.306 1.00 76.00 240 THR A N 1
ATOM 1702 C CA . THR A 1 240 ? -3.949 -4.621 67.403 1.00 76.00 240 THR A CA 1
ATOM 1703 C C . THR A 1 240 ? -4.934 -4.017 68.398 1.00 76.00 240 THR A C 1
ATOM 1705 O O . THR A 1 240 ? -4.739 -2.916 68.913 1.00 76.00 240 THR A O 1
ATOM 1708 N N . LEU A 1 241 ? -6.027 -4.735 68.664 1.00 62.06 241 LEU A N 1
ATOM 1709 C CA . LEU A 1 241 ? -6.994 -4.345 69.682 1.00 62.06 241 LEU A CA 1
ATOM 1710 C C . LEU A 1 241 ? -6.389 -4.648 71.059 1.00 62.06 241 LEU A C 1
ATOM 1712 O O . LEU A 1 241 ? -6.357 -5.800 71.492 1.00 62.06 241 LEU A O 1
ATOM 1716 N N . THR A 1 242 ? -5.870 -3.632 71.742 1.00 75.19 242 THR A N 1
ATOM 1717 C CA . THR A 1 242 ? -5.460 -3.779 73.140 1.00 75.19 242 THR A CA 1
ATOM 1718 C C . THR A 1 242 ? -6.668 -3.561 74.040 1.00 75.19 242 THR A C 1
ATOM 1720 O O . THR A 1 242 ? -7.476 -2.652 73.848 1.00 75.19 242 THR A O 1
ATOM 1723 N N . THR A 1 243 ? -6.834 -4.440 75.023 1.00 74.50 243 THR A N 1
ATOM 1724 C CA . THR A 1 243 ? -7.910 -4.312 76.003 1.00 74.50 243 THR A CA 1
ATOM 1725 C C . THR A 1 243 ? -7.688 -3.057 76.848 1.00 74.50 243 THR A C 1
ATOM 1727 O O . THR A 1 243 ? -6.601 -2.924 77.418 1.00 74.50 243 THR A O 1
ATOM 1730 N N . PRO A 1 244 ? -8.678 -2.157 76.980 1.00 71.25 244 PRO A N 1
ATOM 1731 C CA . PRO A 1 244 ? -8.541 -0.965 77.806 1.00 71.25 244 PRO A CA 1
ATOM 1732 C C . PRO A 1 244 ? -8.207 -1.306 79.263 1.00 71.25 244 PRO A C 1
ATOM 1734 O O . PRO A 1 244 ? -8.679 -2.311 79.798 1.00 71.25 244 PRO A O 1
ATOM 1737 N N . SER A 1 245 ? -7.451 -0.438 79.935 1.00 68.50 245 SER A N 1
ATOM 1738 C CA . SER A 1 245 ? -7.018 -0.625 81.330 1.00 68.50 245 SER A CA 1
ATOM 1739 C C . SER A 1 245 ? -8.170 -0.768 82.335 1.00 68.50 245 SER A C 1
ATOM 1741 O O . SER A 1 245 ? -7.984 -1.352 83.395 1.00 68.50 245 SER A O 1
ATOM 1743 N N . TRP A 1 246 ? -9.374 -0.297 82.003 1.00 69.19 246 TRP A N 1
ATOM 1744 C CA . TRP A 1 246 ? -10.571 -0.484 82.830 1.00 69.19 246 TRP A CA 1
ATOM 1745 C C . TRP A 1 246 ? -11.198 -1.887 82.700 1.00 69.19 246 TRP A C 1
ATOM 1747 O O . TRP A 1 246 ? -12.025 -2.280 83.523 1.00 69.19 246 TRP A O 1
ATOM 1757 N N . TRP A 1 247 ? -10.813 -2.676 81.689 1.00 61.00 247 TRP A N 1
ATOM 1758 C CA . TRP A 1 247 ? -11.326 -4.037 81.497 1.00 61.00 247 TRP A CA 1
ATOM 1759 C C . TRP A 1 247 ? -10.583 -5.064 82.367 1.00 61.00 247 TRP A C 1
ATOM 1761 O O . TRP A 1 247 ? -11.154 -6.085 82.746 1.00 61.00 247 TRP A O 1
ATOM 1771 N N . SER A 1 248 ? -9.344 -4.774 82.785 1.00 58.50 248 SER A N 1
ATOM 1772 C CA . SER A 1 248 ? -8.641 -5.563 83.807 1.00 58.50 248 SER A CA 1
ATOM 1773 C C . SER A 1 248 ? -9.138 -5.275 85.228 1.00 58.50 248 SER A C 1
ATOM 1775 O O . SER A 1 248 ? -9.092 -6.178 86.060 1.00 58.50 248 SER A O 1
ATOM 1777 N N . SER A 1 249 ? -9.686 -4.083 85.503 1.00 57.75 249 SER A N 1
ATOM 1778 C CA . SER A 1 249 ? -10.289 -3.747 86.806 1.00 57.75 249 SER A CA 1
ATOM 1779 C C . SER A 1 249 ? -11.682 -4.347 87.033 1.00 57.75 249 SER A C 1
ATOM 1781 O O . SER A 1 249 ? -12.193 -4.287 88.146 1.00 57.75 249 SER A O 1
ATOM 1783 N N . LEU A 1 250 ? -12.295 -4.930 85.996 1.00 55.66 250 LEU A N 1
ATOM 1784 C CA . LEU A 1 250 ? -13.558 -5.673 86.085 1.00 55.66 250 LEU A CA 1
ATOM 1785 C C . LEU A 1 250 ? -13.357 -7.190 86.187 1.00 55.66 250 LEU A C 1
ATOM 1787 O O . LEU A 1 250 ? -14.345 -7.922 86.263 1.00 55.66 250 LEU A O 1
ATOM 1791 N N . ARG A 1 251 ? -12.109 -7.689 86.199 1.00 57.91 251 ARG A N 1
ATOM 1792 C CA . ARG A 1 251 ? -11.878 -9.090 86.563 1.00 57.91 251 ARG A CA 1
ATOM 1793 C C . ARG A 1 251 ? -12.307 -9.260 88.020 1.00 57.91 251 ARG A C 1
ATOM 1795 O O . ARG A 1 251 ? -11.756 -8.564 88.873 1.00 57.91 251 ARG A O 1
ATOM 1802 N N . PRO A 1 252 ? -13.256 -10.161 88.326 1.00 58.81 252 PRO A N 1
ATOM 1803 C CA . PRO A 1 252 ? -13.533 -10.512 89.707 1.00 58.81 252 PRO A CA 1
ATOM 1804 C C . PRO A 1 252 ? -12.215 -10.957 90.338 1.00 58.81 252 PRO A C 1
ATOM 1806 O O . PRO A 1 252 ? -11.532 -11.823 89.782 1.00 58.81 252 PRO A O 1
ATOM 1809 N N . SER A 1 253 ? -11.830 -10.345 91.457 1.00 62.09 253 SER A N 1
ATOM 1810 C CA . SER A 1 253 ? -10.713 -10.849 92.249 1.00 62.09 253 SER A CA 1
ATOM 1811 C C . SER A 1 253 ? -10.973 -12.331 92.525 1.00 62.09 253 SER A C 1
ATOM 1813 O O . SER A 1 253 ? -12.102 -12.667 92.905 1.00 62.09 253 SER A O 1
ATOM 1815 N N . PRO A 1 254 ? -9.991 -13.230 92.323 1.00 59.78 254 PRO A N 1
ATOM 1816 C CA . PRO A 1 254 ? -10.174 -14.615 92.720 1.00 59.78 254 PRO A CA 1
ATOM 1817 C C . PRO A 1 254 ? -10.568 -14.631 94.206 1.00 59.78 254 PRO A C 1
ATOM 1819 O O . PRO A 1 254 ? -10.036 -13.815 94.971 1.00 59.78 254 PRO A O 1
ATOM 1822 N N . PRO A 1 255 ? -11.524 -15.482 94.619 1.00 54.53 255 PRO A N 1
ATOM 1823 C CA . PRO A 1 255 ? -11.999 -15.499 95.993 1.00 54.53 255 PRO A CA 1
ATOM 1824 C C . PRO A 1 255 ? -10.811 -15.619 96.945 1.00 54.53 255 PRO A C 1
ATOM 1826 O O . PRO A 1 255 ? -9.964 -16.500 96.789 1.00 54.53 255 PRO A O 1
ATOM 1829 N N . SER A 1 256 ? -10.725 -14.714 97.917 1.00 61.22 256 SER A N 1
ATOM 1830 C CA . SER A 1 256 ? -9.710 -14.783 98.959 1.00 61.22 256 SER A CA 1
ATOM 1831 C C . SER A 1 256 ? -9.957 -16.029 99.809 1.00 61.22 256 SER A C 1
ATOM 1833 O O . SER A 1 256 ? -10.833 -16.025 100.674 1.00 61.22 256 SER A O 1
ATOM 1835 N N . GLY A 1 257 ? -9.200 -17.095 99.566 1.00 55.69 257 GLY A N 1
ATOM 1836 C CA . GLY A 1 257 ? -9.209 -18.267 100.435 1.00 55.69 257 GLY A CA 1
ATOM 1837 C C . GLY A 1 257 ? -8.813 -19.552 99.727 1.00 55.69 257 GLY A C 1
ATOM 1838 O O . GLY A 1 257 ? -9.667 -20.258 99.206 1.00 55.69 257 GLY A O 1
ATOM 1839 N N . GLY A 1 258 ? -7.523 -19.881 99.765 1.00 45.84 258 GLY A N 1
ATOM 1840 C CA . GLY A 1 258 ? -7.026 -21.192 99.355 1.00 45.84 258 GLY A CA 1
ATOM 1841 C C . GLY A 1 258 ? -5.513 -21.204 99.195 1.00 45.84 258 GLY A C 1
ATOM 1842 O O . GLY A 1 258 ? -5.000 -20.800 98.161 1.00 45.84 258 GLY A O 1
ATOM 1843 N N . ASN A 1 259 ? -4.825 -21.631 100.251 1.00 48.12 259 ASN A N 1
ATOM 1844 C CA . ASN A 1 259 ? -3.386 -21.894 100.354 1.00 48.12 259 ASN A CA 1
ATOM 1845 C C . ASN A 1 259 ? -2.832 -22.661 99.124 1.00 48.12 259 ASN A C 1
ATOM 1847 O O . ASN A 1 259 ? -3.558 -23.506 98.595 1.00 48.12 259 ASN A O 1
ATOM 1851 N N . PRO A 1 260 ? -1.573 -22.449 98.682 1.00 49.94 260 PRO A N 1
ATOM 1852 C CA . PRO A 1 260 ? -1.035 -23.196 97.557 1.00 49.94 260 PRO A CA 1
ATOM 1853 C C . PRO A 1 260 ? -0.766 -24.635 98.009 1.00 49.94 260 PRO A C 1
ATOM 1855 O O . PRO A 1 260 ? -0.130 -24.858 99.041 1.00 49.94 260 PRO A O 1
ATOM 1858 N N . LEU A 1 261 ? -1.245 -25.612 97.239 1.00 39.84 261 LEU A N 1
ATOM 1859 C CA . LEU A 1 261 ? -0.717 -26.967 97.299 1.00 39.84 261 LEU A CA 1
ATOM 1860 C C . LEU A 1 261 ? 0.174 -27.193 96.083 1.00 39.84 261 LEU A C 1
ATOM 1862 O O . LEU A 1 261 ? -0.209 -26.955 94.941 1.00 39.84 261 LEU A O 1
ATOM 1866 N N . ILE A 1 262 ? 1.390 -27.574 96.442 1.00 47.34 262 ILE A N 1
ATOM 1867 C CA . ILE A 1 262 ? 2.511 -28.047 95.648 1.00 47.34 262 ILE A CA 1
ATOM 1868 C C . ILE A 1 262 ? 2.059 -29.213 94.762 1.00 47.34 262 ILE A C 1
ATOM 1870 O O . ILE A 1 262 ? 1.466 -30.149 95.291 1.00 47.34 262 ILE A O 1
ATOM 1874 N N . GLU A 1 263 ? 2.388 -29.149 93.471 1.00 41.47 263 GLU A N 1
ATOM 1875 C CA . GLU A 1 263 ? 3.028 -30.208 92.664 1.00 41.47 263 GLU A CA 1
ATOM 1876 C C . GLU A 1 263 ? 3.582 -29.609 91.362 1.00 41.47 263 GLU A C 1
ATOM 1878 O O . GLU A 1 263 ? 2.876 -28.787 90.730 1.00 41.47 263 GLU A O 1
#

Organism: NCBI:txid2590999

Radius of gyration: 33.85 Å; chains: 1; bounding box: 54×49×156 Å

Sequence (263 aa):
MRHPQISPTKLSIERLPDGTIVAGRDGNISLQGDYTYDAGNQITANRNLTLSTTDTLTNTATLAAAGNLTVNAANVVNAAGADIASGNPGDLTTGTTTVNAVSGNITNAGRIEGNNVNTSSNVLNNTGTLIGNSVTANAATLTNDGAAAIIAGVNQVNLWVTGTVNNQNDATLYSLGDMNMAANGAKDGNGYLFNQTGTINNLSSTIEADGTLNVAANQINNVRQNVTVNTVTTSDTTSTLTTPSWWSSLRPSPPSGGNPLIE

pLDDT: mean 87.69, std 17.94, range [29.67, 98.94]

Foldseek 3Di:
DDDDDDDPDDFDQDCDPQQEGETAAEEEAEEEDEDEDDPSHHYEHAAEYEHEYAAEYEYPAEDEYQFEYHYYHLEYHQDAHHEDWYHDPPDLPGTEYEYENQEAEYAANYEYETQEYEYHYQEYHFAAYYEHQEYAYQYQEYAQDALRGEYEHAAEYEYQYAEEYHQEHAGEYEYQEEYAEAVDCDADPVRAHDHAHEEYEQECYYYDYNYYYHHHHPYYHNYHPDDDDDDDDPDDDDDDDDDDPVVVVPPPDDPPDDDDDDD